Protein AF-0000000085120584 (afdb_homodimer)

Nearest PDB structures (foldseek):
  2zl1-assembly1_B  TM=8.924E-01  e=5.240E-09  unclassified
  3cpt-assembly1_B  TM=8.804E-01  e=8.033E-09  unclassified
  5y39-assembly1_B  TM=8.646E-01  e=2.133E-08  Homo sapiens
  5yk3-assembly2_B  TM=8.646E-01  e=5.329E-08  Homo sapiens
  6izw-assembly1_B  TM=8.660E-01  e=1.599E-07  Myxococcus xanthus DK 1622

InterPro domains:
  IPR004942 Roadblock/LAMTOR2 domain [PF03259] (9-94)
  IPR004942 Roadblock/LAMTOR2 domain [SM00960] (6-95)
  IPR015019 Ragulator complex protein LAMTOR3 [SM01278] (8-119)

pLDDT: mean 91.04, std 7.27, range [55.69, 97.19]

Radius of gyration: 18.03 Å; Cα contacts (8 Å, |Δi|>4): 462; chains: 2; bounding box: 30×67×37 Å

Structure (mmCIF, N/CA/C/O backbone):
data_AF-0000000085120584-model_v1
#
loop_
_entity.id
_entity.type
_entity.pdbx_description
1 polymer 'Roadblock/LC7 family protein'
#
loop_
_atom_site.group_PDB
_atom_site.id
_atom_site.type_symbol
_atom_site.label_atom_id
_atom_site.label_alt_id
_atom_site.label_comp_id
_atom_site.label_asym_id
_atom_site.label_entity_id
_atom_site.label_seq_id
_atom_site.pdbx_PDB_ins_code
_atom_site.Cartn_x
_atom_site.Cartn_y
_atom_site.Cartn_z
_atom_site.occupancy
_atom_site.B_iso_or_equiv
_atom_site.auth_seq_id
_atom_site.auth_comp_id
_atom_site.auth_asym_id
_atom_site.auth_atom_id
_atom_site.pdbx_PDB_model_num
ATOM 1 N N . MET A 1 1 ? -0.058 -34.688 -14.984 1 55.69 1 MET A N 1
ATOM 2 C CA . MET A 1 1 ? 1 -33.875 -15.562 1 55.69 1 MET A CA 1
ATOM 3 C C . MET A 1 1 ? 1.754 -33.094 -14.477 1 55.69 1 MET A C 1
ATOM 5 O O . MET A 1 1 ? 1.184 -32.781 -13.438 1 55.69 1 MET A O 1
ATOM 9 N N . ALA A 1 2 ? 3.006 -33.125 -14.445 1 66.81 2 ALA A N 1
ATOM 10 C CA . ALA A 1 2 ? 3.861 -32.5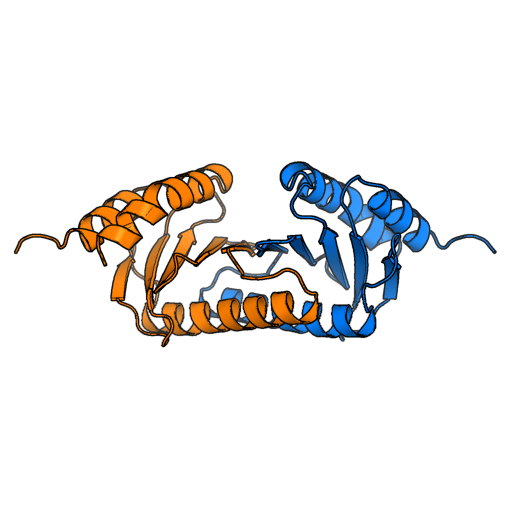94 -13.383 1 66.81 2 ALA A CA 1
ATOM 11 C C . ALA A 1 2 ? 3.6 -31.125 -13.141 1 66.81 2 ALA A C 1
ATOM 13 O O . ALA A 1 2 ? 3.518 -30.328 -14.094 1 66.81 2 ALA A O 1
ATOM 14 N N . GLU A 1 3 ? 3.16 -30.75 -12.055 1 83.06 3 GLU A N 1
ATOM 15 C CA . GLU A 1 3 ? 2.939 -29.359 -11.695 1 83.06 3 GLU A CA 1
ATOM 16 C C . GLU A 1 3 ? 4.211 -28.531 -11.875 1 83.06 3 GLU A C 1
ATOM 18 O O . GLU A 1 3 ? 5.301 -28.984 -11.516 1 83.06 3 GLU A O 1
ATOM 23 N N . SER A 1 4 ? 4.102 -27.516 -12.672 1 90.94 4 SER A N 1
ATOM 24 C CA . SER A 1 4 ? 5.254 -26.625 -12.844 1 90.94 4 SER A CA 1
ATOM 25 C C . SER A 1 4 ? 5.805 -26.188 -11.492 1 90.94 4 SER A C 1
ATOM 27 O O . SER A 1 4 ? 5.07 -26.125 -10.5 1 90.94 4 SER A O 1
ATOM 29 N N . PRO A 1 5 ? 7.082 -26.156 -11.453 1 92 5 PRO A N 1
ATOM 30 C CA . PRO A 1 5 ? 7.68 -25.656 -10.211 1 92 5 PRO A CA 1
ATOM 31 C C . PRO A 1 5 ? 7.004 -24.391 -9.695 1 92 5 PRO A C 1
ATOM 33 O O . PRO A 1 5 ? 6.809 -24.25 -8.484 1 92 5 PRO A O 1
ATOM 36 N N . LEU A 1 6 ? 6.613 -23.516 -10.562 1 95 6 LEU A N 1
ATOM 37 C CA . LEU A 1 6 ? 5.941 -22.281 -10.18 1 95 6 LEU A CA 1
ATOM 38 C C . LEU A 1 6 ? 4.578 -22.562 -9.555 1 95 6 LEU A C 1
ATOM 40 O O . LEU A 1 6 ? 4.242 -22.016 -8.508 1 95 6 LEU A O 1
ATOM 44 N N . ARG A 1 7 ? 3.885 -23.328 -10.141 1 93.38 7 ARG A N 1
ATOM 45 C CA . ARG A 1 7 ? 2.561 -23.672 -9.633 1 93.38 7 ARG A CA 1
ATOM 46 C C . ARG A 1 7 ? 2.654 -24.297 -8.242 1 93.38 7 ARG A C 1
ATOM 48 O O . ARG A 1 7 ? 1.796 -24.062 -7.391 1 93.38 7 ARG A O 1
ATOM 55 N N . ARG A 1 8 ? 3.664 -25.078 -8.07 1 93.88 8 ARG A N 1
ATOM 56 C CA . ARG A 1 8 ? 3.857 -25.719 -6.77 1 93.88 8 ARG A CA 1
ATOM 57 C C . ARG A 1 8 ? 4.078 -24.672 -5.68 1 93.88 8 ARG A C 1
ATOM 59 O O . ARG A 1 8 ? 3.471 -24.75 -4.609 1 93.88 8 ARG A O 1
ATOM 66 N N . VAL A 1 9 ? 4.914 -23.703 -6 1 94.56 9 VAL A N 1
ATOM 67 C CA . VAL A 1 9 ? 5.207 -22.641 -5.035 1 94.56 9 VAL A CA 1
ATOM 68 C C . VAL A 1 9 ? 3.943 -21.844 -4.75 1 94.56 9 VAL A C 1
ATOM 70 O O . VAL A 1 9 ? 3.643 -21.531 -3.594 1 94.56 9 VAL A O 1
ATOM 73 N N . LEU A 1 10 ? 3.209 -21.562 -5.762 1 95.19 10 LEU A N 1
ATOM 74 C CA . LEU A 1 10 ? 1.989 -20.781 -5.617 1 95.19 10 LEU A CA 1
ATOM 75 C C . LEU A 1 10 ? 0.933 -21.547 -4.836 1 95.19 10 LEU A C 1
ATOM 77 O O . LEU A 1 10 ? 0.216 -20.969 -4.012 1 95.19 10 LEU A O 1
ATOM 81 N N . SER A 1 11 ? 0.875 -22.828 -5.141 1 93.62 11 SER A N 1
ATOM 82 C CA . SER A 1 11 ? -0.082 -23.672 -4.43 1 93.62 11 SER A CA 1
ATOM 83 C C . SER A 1 11 ? 0.232 -23.734 -2.939 1 93.62 11 SER A C 1
ATOM 85 O O . SER A 1 11 ? -0.674 -23.656 -2.107 1 93.62 11 SER A O 1
ATOM 87 N N . ASP A 1 12 ? 1.504 -23.844 -2.648 1 92.38 12 ASP A N 1
ATOM 88 C CA . ASP A 1 12 ? 1.927 -23.844 -1.252 1 92.38 12 ASP A CA 1
ATOM 89 C C . ASP A 1 12 ? 1.543 -22.531 -0.563 1 92.38 12 ASP A C 1
ATOM 91 O O . ASP A 1 12 ? 1.092 -22.531 0.583 1 92.38 12 ASP A O 1
ATOM 95 N N . PHE A 1 13 ? 1.719 -21.5 -1.228 1 93.62 13 PHE A N 1
ATOM 96 C CA . PHE A 1 13 ? 1.373 -20.188 -0.685 1 93.62 13 PHE A CA 1
ATOM 97 C C . PHE A 1 13 ? -0.13 -20.062 -0.464 1 93.62 13 PHE A C 1
ATOM 99 O O . PHE A 1 13 ? -0.574 -19.562 0.564 1 93.62 13 PHE A O 1
ATOM 106 N N . ALA A 1 14 ? -0.849 -20.562 -1.382 1 92.5 14 ALA A N 1
ATOM 107 C CA . ALA A 1 14 ? -2.303 -20.422 -1.361 1 92.5 14 ALA A CA 1
ATOM 108 C C . ALA A 1 14 ? -2.912 -21.219 -0.21 1 92.5 14 ALA A C 1
ATOM 110 O O . ALA A 1 14 ? -4.078 -21.031 0.136 1 92.5 14 ALA A O 1
ATOM 111 N N . ARG A 1 15 ? -2.143 -22.047 0.382 1 91.69 15 ARG A N 1
ATOM 112 C CA . ARG A 1 15 ? -2.629 -22.875 1.482 1 91.69 15 ARG A CA 1
ATOM 113 C C . ARG A 1 15 ? -2.611 -22.109 2.797 1 91.69 15 ARG A C 1
ATOM 115 O O . ARG A 1 15 ? -3.211 -22.531 3.783 1 91.69 15 ARG A O 1
ATOM 122 N N . ILE A 1 16 ? -1.933 -21.016 2.705 1 92.06 16 ILE A N 1
ATOM 123 C CA . ILE A 1 16 ? -1.907 -20.188 3.902 1 92.06 16 ILE A CA 1
ATOM 124 C C . ILE A 1 16 ? -3.322 -19.734 4.238 1 92.06 16 ILE A C 1
ATOM 126 O O . ILE A 1 16 ? -4.055 -19.25 3.365 1 92.06 16 ILE A O 1
ATOM 130 N N . GLU A 1 17 ? -3.602 -19.812 5.531 1 92 17 GLU A N 1
ATOM 131 C CA . GLU A 1 17 ? -4.941 -19.453 5.98 1 92 17 GLU A CA 1
ATOM 132 C C . GLU A 1 17 ? -5.262 -18 5.645 1 92 17 GLU A C 1
ATOM 134 O O . GLU A 1 17 ? -4.445 -17.109 5.883 1 92 17 GLU A O 1
ATOM 139 N N . GLY A 1 18 ? -6.453 -17.859 5.031 1 93.19 18 GLY A N 1
ATOM 140 C CA . GLY A 1 18 ? -6.918 -16.516 4.75 1 93.19 18 GLY A CA 1
ATOM 141 C C . GLY A 1 18 ? -6.57 -16.031 3.35 1 93.19 18 GLY A C 1
ATOM 142 O O . GLY A 1 18 ? -7.117 -15.039 2.871 1 93.19 18 GLY A O 1
ATOM 143 N N . VAL A 1 19 ? -5.664 -16.688 2.686 1 93.62 19 VAL A N 1
ATOM 144 C CA . VAL A 1 19 ? -5.305 -16.312 1.323 1 93.62 19 VAL A CA 1
ATOM 145 C C . VAL A 1 19 ? -6.414 -16.719 0.36 1 93.62 19 VAL A C 1
ATOM 147 O O . VAL A 1 19 ? -6.809 -17.891 0.319 1 93.62 19 VAL A O 1
ATOM 150 N N . ARG A 1 20 ? -6.859 -15.773 -0.38 1 92.12 20 ARG A N 1
ATOM 151 C CA . ARG A 1 20 ? -7.918 -16.031 -1.351 1 92.12 20 ARG A CA 1
ATOM 152 C C . ARG A 1 20 ? -7.336 -16.391 -2.717 1 92.12 20 ARG A C 1
ATOM 154 O O . ARG A 1 20 ? -7.973 -17.094 -3.504 1 92.12 20 ARG A O 1
ATOM 161 N N . GLY A 1 21 ? -6.145 -15.812 -2.982 1 92.31 21 GLY A N 1
ATOM 162 C CA . GLY A 1 21 ? -5.508 -16.094 -4.258 1 92.31 21 GLY A CA 1
ATOM 163 C C . GLY A 1 21 ? -4.129 -15.469 -4.387 1 92.31 21 GLY A C 1
ATOM 164 O O . GLY A 1 21 ? -3.799 -14.531 -3.658 1 92.31 21 GLY A O 1
ATOM 165 N N . ILE A 1 22 ? -3.432 -16.016 -5.27 1 93.75 22 ILE A N 1
ATOM 166 C CA . ILE A 1 22 ? -2.1 -15.516 -5.598 1 93.75 22 ILE A CA 1
ATOM 167 C C . ILE A 1 22 ? -1.861 -15.633 -7.102 1 93.75 22 ILE A C 1
ATOM 169 O O . ILE A 1 22 ? -2.285 -16.609 -7.727 1 93.75 22 ILE A O 1
ATOM 173 N N . ALA A 1 23 ? -1.172 -14.641 -7.617 1 94.25 23 ALA A N 1
ATOM 174 C CA . ALA A 1 23 ? -0.877 -14.633 -9.047 1 94.25 23 ALA A CA 1
ATOM 175 C C . ALA A 1 23 ? 0.491 -14.016 -9.328 1 94.25 23 ALA A C 1
ATOM 177 O O . ALA A 1 23 ? 0.943 -13.133 -8.586 1 94.25 23 ALA A O 1
ATOM 178 N N . VAL A 1 24 ? 1.097 -14.5 -10.281 1 96.19 24 VAL A N 1
ATOM 179 C CA . VAL A 1 24 ? 2.301 -13.898 -10.844 1 96.19 24 VAL A CA 1
ATOM 180 C C . VAL A 1 24 ? 1.978 -13.25 -12.188 1 96.19 24 VAL A C 1
ATOM 182 O O . VAL A 1 24 ? 1.452 -13.914 -13.094 1 96.19 24 VAL A O 1
ATOM 185 N N . VAL A 1 25 ? 2.248 -12 -12.258 1 94.94 25 VAL A N 1
ATOM 186 C CA . VAL A 1 25 ? 1.903 -11.211 -13.438 1 94.94 25 VAL A CA 1
ATOM 187 C C . VAL A 1 25 ? 3.17 -10.633 -14.062 1 94.94 25 VAL A C 1
ATOM 189 O O . VAL A 1 25 ? 4.027 -10.094 -13.352 1 94.94 25 VAL A O 1
ATOM 192 N N . SER A 1 26 ? 3.287 -10.766 -15.328 1 93.44 26 SER A N 1
ATOM 193 C CA . SER A 1 26 ? 4.434 -10.203 -16.031 1 93.44 26 SER A CA 1
ATOM 194 C C . SER A 1 26 ? 4.359 -8.68 -16.078 1 93.44 26 SER A C 1
ATOM 196 O O . SER A 1 26 ? 3.293 -8.102 -15.875 1 93.44 26 SER A O 1
ATOM 198 N N . LYS A 1 27 ? 5.535 -8.047 -16.375 1 90.81 27 LYS A N 1
ATOM 199 C CA . LYS A 1 27 ? 5.594 -6.59 -16.422 1 90.81 27 LYS A CA 1
ATOM 200 C C . LYS A 1 27 ? 4.762 -6.047 -17.578 1 90.81 27 LYS A C 1
ATOM 202 O O . LYS A 1 27 ? 4.371 -4.875 -17.578 1 90.81 27 LYS A O 1
ATOM 207 N N . ASP A 1 28 ? 4.5 -6.918 -18.516 1 88.06 28 ASP A N 1
ATOM 208 C CA . ASP A 1 28 ? 3.66 -6.492 -19.625 1 88.06 28 ASP A CA 1
ATOM 209 C C . ASP A 1 28 ? 2.182 -6.715 -19.328 1 88.06 28 ASP A C 1
ATOM 211 O O . ASP A 1 28 ? 1.317 -6.426 -20.156 1 88.06 28 ASP A O 1
ATOM 215 N N . GLY A 1 29 ? 1.83 -7.301 -18.125 1 88.81 29 GLY A N 1
ATOM 216 C CA . GLY A 1 29 ? 0.462 -7.316 -17.625 1 88.81 29 GLY A CA 1
ATOM 217 C C . GLY A 1 29 ? -0.226 -8.656 -17.812 1 88.81 29 GLY A C 1
ATOM 218 O O . GLY A 1 29 ? -1.443 -8.758 -17.656 1 88.81 29 GLY A O 1
ATOM 219 N N . PHE A 1 30 ? 0.452 -9.703 -18.188 1 90.25 30 PHE A N 1
ATOM 220 C CA . PHE A 1 30 ? -0.151 -11.008 -18.422 1 90.25 30 PHE A CA 1
ATOM 221 C C . PHE A 1 30 ? 0.047 -11.914 -17.203 1 90.25 30 PHE A C 1
ATOM 223 O O . PHE A 1 30 ? 1.121 -11.922 -16.594 1 90.25 30 PHE A O 1
ATOM 230 N N . VAL A 1 31 ? -0.988 -12.656 -16.891 1 93.19 31 VAL A N 1
ATOM 231 C CA . VAL A 1 31 ? -0.88 -13.625 -15.805 1 93.19 31 VAL A CA 1
ATOM 232 C C . VAL A 1 31 ? -0.019 -14.805 -16.25 1 93.19 31 VAL A C 1
ATOM 234 O O . VAL A 1 31 ? -0.333 -15.477 -17.234 1 93.19 31 VAL A O 1
ATOM 237 N N . ILE A 1 32 ? 1.065 -15 -15.602 1 94.69 32 ILE A N 1
ATOM 238 C CA . ILE A 1 32 ? 1.942 -16.125 -15.883 1 94.69 32 ILE A CA 1
ATOM 239 C C . ILE A 1 32 ? 1.36 -17.406 -15.273 1 94.69 32 ILE A C 1
ATOM 241 O O . ILE A 1 32 ? 1.308 -18.438 -15.93 1 94.69 32 ILE A O 1
ATOM 245 N N . ASP A 1 33 ? 0.979 -17.281 -14.023 1 93.5 33 ASP A N 1
ATOM 246 C CA . ASP A 1 33 ? 0.311 -18.375 -13.305 1 93.5 33 ASP A CA 1
ATOM 247 C C . ASP A 1 33 ? -0.437 -17.844 -12.086 1 93.5 33 ASP A C 1
ATOM 249 O O . ASP A 1 33 ? -0.166 -16.734 -11.617 1 93.5 33 ASP A O 1
ATOM 253 N N . ALA A 1 34 ? -1.43 -18.578 -11.719 1 93.19 34 ALA A N 1
ATOM 254 C CA . ALA A 1 34 ? -2.242 -18.156 -10.578 1 93.19 34 ALA A CA 1
ATOM 255 C C . ALA A 1 34 ? -2.891 -19.344 -9.883 1 93.19 34 ALA A C 1
ATOM 257 O O . ALA A 1 34 ? -3.139 -20.375 -10.508 1 93.19 34 ALA A O 1
ATOM 258 N N . VAL A 1 35 ? -2.988 -19.156 -8.664 1 90.69 35 VAL A N 1
ATOM 259 C CA . VAL A 1 35 ? -3.736 -20.125 -7.871 1 90.69 35 VAL A CA 1
ATOM 260 C C . VAL A 1 35 ? -4.82 -19.406 -7.066 1 90.69 35 VAL A C 1
ATOM 262 O O . VAL A 1 35 ? -4.527 -18.484 -6.301 1 90.69 35 VAL A O 1
ATOM 265 N N . VAL A 1 36 ? -6.094 -19.781 -7.328 1 87.5 36 VAL A N 1
ATOM 266 C CA . VAL A 1 36 ? -7.25 -19.266 -6.598 1 87.5 36 VAL A CA 1
ATOM 267 C C . VAL A 1 36 ? -7.988 -20.422 -5.922 1 87.5 36 VAL A C 1
ATOM 269 O O . VAL A 1 36 ? -8.812 -21.094 -6.551 1 87.5 36 VAL A O 1
ATOM 272 N N . PRO A 1 37 ? -7.711 -20.594 -4.688 1 76.25 37 PRO A N 1
ATOM 273 C CA . PRO A 1 37 ? -8.258 -21.781 -4.027 1 76.25 37 PRO A CA 1
ATOM 274 C C . PRO A 1 37 ? -9.781 -21.781 -3.994 1 76.25 37 PRO A C 1
ATOM 276 O O . PRO A 1 37 ? -10.406 -22.828 -4.191 1 76.25 37 PRO A O 1
ATOM 279 N N . VAL A 1 38 ? -10.453 -20.719 -3.494 1 67.75 38 VAL A N 1
ATOM 280 C CA . VAL A 1 38 ? -11.891 -20.75 -3.223 1 67.75 38 VAL A CA 1
ATOM 281 C C . VAL A 1 38 ? -12.656 -20.266 -4.449 1 67.75 38 VAL A C 1
ATOM 283 O O . VAL A 1 38 ? -13.883 -20.391 -4.504 1 67.75 38 VAL A O 1
ATOM 286 N N . GLY A 1 39 ? -12.125 -20.062 -5.516 1 66.31 39 GLY A N 1
ATOM 287 C CA . GLY A 1 39 ? -12.828 -19.516 -6.66 1 66.31 39 GLY A CA 1
ATOM 288 C C . GLY A 1 39 ? -13.289 -18.078 -6.453 1 66.31 39 GLY A C 1
ATOM 289 O O . GLY A 1 39 ? -13.008 -17.484 -5.414 1 66.31 39 GLY A O 1
ATOM 290 N N 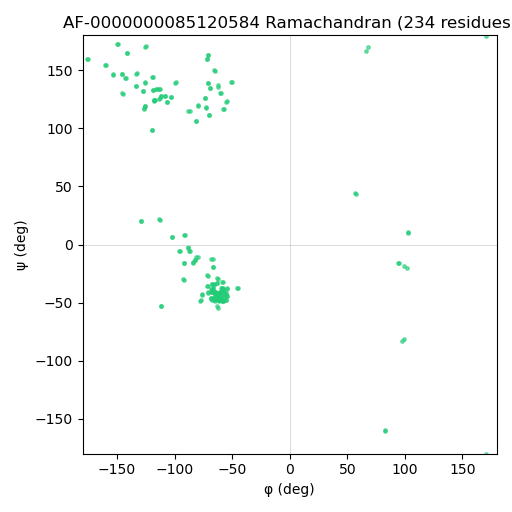. GLY A 1 40 ? -13.695 -17.406 -7.5 1 70.81 40 GLY A N 1
ATOM 291 C CA . GLY A 1 40 ? -14.367 -16.125 -7.371 1 70.81 40 GLY A CA 1
ATOM 292 C C . GLY A 1 40 ? -13.453 -14.945 -7.672 1 70.81 40 GLY A C 1
ATOM 293 O O . GLY A 1 40 ? -13.914 -13.805 -7.75 1 70.81 40 GLY A O 1
ATOM 294 N N . LEU A 1 41 ? -12.234 -15.328 -7.555 1 76.75 41 LEU A N 1
ATOM 295 C CA . LEU A 1 41 ? -11.359 -14.234 -7.945 1 76.75 41 LEU A CA 1
ATOM 296 C C . LEU A 1 41 ? -11.109 -14.242 -9.453 1 76.75 41 LEU A C 1
ATOM 298 O O . LEU A 1 41 ? -10.773 -15.281 -10.023 1 76.75 41 LEU A O 1
ATOM 302 N N . ASP A 1 42 ? -11.539 -13.273 -10.133 1 78.75 42 ASP A N 1
ATOM 303 C CA . ASP A 1 42 ? -11.32 -13.102 -11.562 1 78.75 42 ASP A CA 1
ATOM 304 C C . ASP A 1 42 ? -9.859 -12.773 -11.859 1 78.75 42 ASP A C 1
ATOM 306 O O . ASP A 1 42 ? -9.406 -11.656 -11.602 1 78.75 42 ASP A O 1
ATOM 310 N N . LEU A 1 43 ? -9.211 -13.719 -12.484 1 76.56 43 LEU A N 1
ATOM 311 C CA . LEU A 1 43 ? -7.781 -13.602 -12.734 1 76.56 43 LEU A CA 1
ATOM 312 C C . LEU A 1 43 ? -7.496 -12.484 -13.734 1 76.56 43 LEU A C 1
ATOM 314 O O . LEU A 1 43 ? -6.457 -11.82 -13.656 1 76.56 43 LEU A O 1
ATOM 318 N N . GLU A 1 44 ? -8.383 -12.406 -14.734 1 76.06 44 GLU A N 1
ATOM 319 C CA . GLU A 1 44 ? -8.219 -11.312 -15.688 1 76.06 44 GLU A CA 1
ATOM 320 C C . GLU A 1 44 ? -8.352 -9.953 -15.008 1 76.06 44 GLU A C 1
ATOM 322 O O . GLU A 1 44 ? -7.543 -9.055 -15.25 1 76.06 44 GLU A O 1
ATOM 327 N N . ALA A 1 45 ? -9.359 -9.898 -14.188 1 79.31 45 ALA A N 1
ATOM 328 C CA . ALA A 1 45 ? -9.547 -8.664 -13.43 1 79.31 45 ALA A CA 1
ATOM 329 C C . ALA A 1 45 ? -8.375 -8.406 -12.492 1 79.31 45 ALA A C 1
ATOM 331 O O . ALA A 1 45 ? -7.914 -7.273 -12.352 1 79.31 45 ALA A O 1
ATOM 332 N N . LEU A 1 46 ? -7.797 -9.414 -11.992 1 82.31 46 LEU A N 1
ATOM 333 C CA . LEU A 1 46 ? -6.688 -9.297 -11.055 1 82.31 46 LEU A CA 1
ATOM 334 C C . LEU A 1 46 ? -5.449 -8.734 -11.742 1 82.31 46 LEU A C 1
ATOM 336 O O . LEU A 1 46 ? -4.812 -7.816 -11.227 1 82.31 46 LEU A O 1
ATOM 340 N N . ALA A 1 47 ? -5.137 -9.305 -12.922 1 85.56 47 ALA A N 1
ATOM 341 C CA . ALA A 1 47 ? -3.959 -8.852 -13.656 1 85.56 47 ALA A CA 1
ATOM 342 C C . ALA A 1 47 ? -4.059 -7.363 -13.984 1 85.56 47 ALA A C 1
ATOM 344 O O . ALA A 1 47 ? -3.094 -6.617 -13.797 1 85.56 47 ALA A O 1
ATOM 345 N N . ALA A 1 48 ? -5.211 -6.953 -14.523 1 85.06 48 ALA A N 1
ATOM 346 C CA . ALA A 1 48 ? -5.438 -5.555 -14.867 1 85.06 48 ALA A CA 1
ATOM 347 C C . ALA A 1 48 ? -5.277 -4.652 -13.648 1 85.06 48 ALA A C 1
ATOM 349 O O . ALA A 1 48 ? -4.664 -3.586 -13.734 1 85.06 48 ALA A O 1
ATOM 350 N N . MET A 1 49 ? -5.695 -5.129 -12.609 1 83.62 49 MET A N 1
ATOM 351 C CA . MET A 1 49 ? -5.684 -4.328 -11.383 1 83.62 49 MET A CA 1
ATOM 352 C C . MET A 1 49 ? -4.277 -4.246 -10.797 1 83.62 49 MET A C 1
ATOM 354 O O . MET A 1 49 ? -3.859 -3.191 -10.328 1 83.62 49 MET A O 1
ATOM 358 N N . VAL A 1 50 ? -3.637 -5.324 -10.797 1 88.25 50 VAL A N 1
ATOM 359 C CA . VAL A 1 50 ? -2.26 -5.379 -10.312 1 88.25 50 VAL A CA 1
ATOM 360 C C . VAL A 1 50 ? -1.405 -4.367 -11.07 1 88.25 50 VAL A C 1
ATOM 362 O O . VAL A 1 50 ? -0.652 -3.602 -10.461 1 88.25 50 VAL A O 1
ATOM 365 N N . MET A 1 51 ? -1.606 -4.277 -12.359 1 88.44 51 MET A N 1
ATOM 366 C CA . MET A 1 51 ? -0.797 -3.381 -13.18 1 88.44 51 MET A CA 1
ATOM 367 C C . MET A 1 51 ? -1.163 -1.924 -12.914 1 88.44 51 MET A C 1
ATOM 369 O O . MET A 1 51 ? -0.297 -1.048 -12.938 1 88.44 51 MET A O 1
ATOM 373 N N . THR A 1 52 ? -2.477 -1.72 -12.664 1 87.69 52 THR A N 1
ATOM 374 C CA . THR A 1 52 ? -2.922 -0.365 -12.359 1 87.69 52 THR A CA 1
ATOM 375 C C . THR A 1 52 ? -2.271 0.14 -11.078 1 87.69 52 THR A C 1
ATOM 377 O O . THR A 1 52 ? -1.691 1.227 -11.055 1 87.69 52 THR A O 1
ATOM 380 N N . VAL A 1 53 ? -2.277 -0.659 -10.062 1 88.88 53 VAL A N 1
ATOM 381 C CA . VAL A 1 53 ? -1.738 -0.26 -8.766 1 88.88 53 VAL A CA 1
ATOM 382 C C . VAL A 1 53 ? -0.215 -0.18 -8.844 1 88.88 53 VAL A C 1
ATOM 384 O O . VAL A 1 53 ? 0.391 0.753 -8.312 1 88.88 53 VAL A O 1
ATOM 387 N N . TYR A 1 54 ? 0.305 -1.1 -9.484 1 91.31 54 TYR A N 1
ATOM 388 C CA . TYR A 1 54 ? 1.754 -1.105 -9.656 1 91.31 54 TYR A CA 1
ATOM 389 C C . TYR A 1 54 ? 2.217 0.131 -10.414 1 91.31 54 TYR A C 1
ATOM 391 O O . TYR A 1 54 ? 3.189 0.781 -10.023 1 91.31 54 TYR A O 1
ATOM 399 N N . GLY A 1 55 ? 1.555 0.424 -11.508 1 90.56 55 GLY A N 1
ATOM 400 C CA . GLY A 1 55 ? 1.876 1.612 -12.281 1 90.56 55 GLY A CA 1
ATOM 401 C C . GLY A 1 55 ? 1.785 2.893 -11.477 1 90.56 55 GLY A C 1
ATOM 402 O O . GLY A 1 55 ? 2.674 3.744 -11.547 1 90.56 55 GLY A O 1
ATOM 403 N N . ALA A 1 56 ? 0.729 2.992 -10.734 1 88.5 56 ALA A N 1
ATOM 404 C CA . ALA A 1 56 ? 0.56 4.16 -9.875 1 88.5 56 ALA A CA 1
ATOM 405 C C . ALA A 1 56 ? 1.69 4.258 -8.852 1 88.5 56 ALA A C 1
ATOM 407 O O . ALA A 1 56 ? 2.197 5.348 -8.578 1 88.5 56 ALA A O 1
ATOM 408 N N . SER A 1 57 ? 2.074 3.162 -8.273 1 91.06 57 SER A N 1
ATOM 409 C CA . SER A 1 57 ? 3.139 3.119 -7.281 1 91.06 57 SER A CA 1
ATOM 410 C C . SER A 1 57 ? 4.484 3.498 -7.891 1 91.06 57 SER A C 1
ATOM 412 O O . SER A 1 57 ? 5.277 4.211 -7.27 1 91.06 57 SER A O 1
ATOM 414 N N . GLU A 1 58 ? 4.711 3 -9.094 1 89.94 58 GLU A N 1
ATOM 415 C CA . GLU A 1 58 ? 5.945 3.352 -9.797 1 89.94 58 GLU A CA 1
ATOM 416 C C . GLU A 1 58 ? 6.02 4.852 -10.062 1 89.94 58 GLU A C 1
ATOM 418 O O . GLU A 1 58 ? 7.066 5.473 -9.859 1 89.94 58 GLU A O 1
ATOM 423 N N . ARG A 1 59 ? 4.969 5.367 -10.516 1 87.94 59 ARG A N 1
ATOM 424 C CA . ARG A 1 59 ? 4.918 6.797 -10.789 1 87.94 59 ARG A CA 1
ATOM 425 C C . ARG A 1 59 ? 5.152 7.605 -9.516 1 87.94 59 ARG A C 1
ATOM 427 O O . ARG A 1 59 ? 5.859 8.617 -9.531 1 87.94 59 ARG A O 1
ATOM 434 N N . LEU A 1 60 ? 4.574 7.164 -8.461 1 87.19 60 LEU A N 1
ATOM 435 C CA . LEU A 1 60 ? 4.758 7.812 -7.164 1 87.19 60 LEU A CA 1
ATOM 436 C C . LEU A 1 60 ? 6.219 7.777 -6.738 1 87.19 60 LEU A C 1
ATOM 438 O O . LEU A 1 60 ? 6.777 8.797 -6.324 1 87.19 60 LEU A O 1
ATOM 442 N N . GLY A 1 61 ? 6.812 6.656 -6.828 1 89.44 61 GLY A N 1
ATOM 443 C CA . GLY A 1 61 ? 8.219 6.52 -6.477 1 89.44 61 GLY A CA 1
ATOM 444 C C . GLY A 1 61 ? 9.117 7.453 -7.258 1 89.44 61 GLY A C 1
ATOM 445 O O . GLY A 1 61 ? 10.062 8.023 -6.703 1 89.44 61 GLY A O 1
ATOM 446 N N . GLU A 1 62 ? 8.82 7.547 -8.531 1 89.31 62 GLU A N 1
ATOM 447 C CA . GLU A 1 62 ? 9.594 8.445 -9.383 1 89.31 62 GLU A CA 1
ATOM 448 C C . GLU A 1 62 ? 9.383 9.906 -8.977 1 89.31 62 GLU A C 1
ATOM 450 O O . GLU A 1 62 ? 10.352 10.664 -8.844 1 89.31 62 GLU A O 1
ATOM 455 N N . GLU A 1 63 ? 8.188 10.273 -8.766 1 85.62 63 GLU A N 1
ATOM 456 C CA . GLU A 1 63 ? 7.832 11.664 -8.492 1 85.62 63 GLU A CA 1
ATOM 457 C C . GLU A 1 63 ? 8.383 12.125 -7.145 1 85.62 63 GLU A C 1
ATOM 459 O O . GLU A 1 63 ? 8.797 13.273 -6.992 1 85.62 63 GLU A O 1
ATOM 464 N N . LEU A 1 64 ? 8.438 11.227 -6.203 1 86.12 64 LEU A N 1
ATOM 465 C CA . LEU A 1 64 ? 8.867 11.586 -4.855 1 86.12 64 LEU A CA 1
ATOM 466 C C . LEU A 1 64 ? 10.305 11.148 -4.605 1 86.12 64 LEU A C 1
ATOM 468 O O . LEU A 1 64 ? 10.797 11.242 -3.479 1 86.12 64 LEU A O 1
ATOM 472 N N . ARG A 1 65 ? 10.945 10.656 -5.66 1 88.44 65 ARG A N 1
ATOM 473 C CA . ARG A 1 65 ? 12.336 10.219 -5.605 1 88.44 65 ARG A CA 1
ATOM 474 C C . ARG A 1 65 ? 12.531 9.148 -4.539 1 88.44 65 ARG A C 1
ATOM 476 O O . ARG A 1 65 ? 13.469 9.227 -3.74 1 88.44 65 ARG A O 1
ATOM 483 N N . LEU A 1 66 ? 11.609 8.18 -4.496 1 91.69 66 LEU A N 1
ATOM 484 C CA . LEU A 1 66 ? 11.68 7.082 -3.535 1 91.69 66 LEU A CA 1
ATOM 485 C C . LEU A 1 66 ? 12.336 5.855 -4.16 1 91.69 66 LEU A C 1
ATOM 487 O O . LEU A 1 66 ? 12.539 4.848 -3.48 1 91.69 66 LEU A O 1
ATOM 491 N N . GLY A 1 67 ? 12.633 5.902 -5.461 1 93.12 67 GLY A N 1
ATOM 492 C CA . GLY A 1 67 ? 13.258 4.777 -6.137 1 93.12 67 GLY A CA 1
ATOM 493 C C . GLY A 1 67 ? 12.266 3.711 -6.562 1 93.12 67 GLY A C 1
ATOM 494 O O . GLY A 1 67 ? 11.07 3.986 -6.695 1 93.12 67 GLY A O 1
ATOM 495 N N . LYS A 1 68 ? 12.75 2.494 -6.805 1 93.81 68 LYS A N 1
ATOM 496 C CA . LYS A 1 68 ? 11.953 1.391 -7.328 1 93.81 68 LYS A CA 1
ATOM 497 C C . LYS A 1 68 ? 10.977 0.874 -6.273 1 93.81 68 LYS A C 1
ATOM 499 O O . LYS A 1 68 ? 11.328 0.747 -5.102 1 93.81 68 LYS A O 1
ATOM 504 N N . ASN A 1 69 ? 9.789 0.595 -6.77 1 94.31 69 ASN A N 1
ATOM 505 C CA . ASN A 1 69 ? 8.781 -0.002 -5.898 1 94.31 69 ASN A CA 1
ATOM 506 C C . ASN A 1 69 ? 9.141 -1.438 -5.527 1 94.31 69 ASN A C 1
ATOM 508 O O . ASN A 1 69 ? 9.57 -2.213 -6.383 1 94.31 69 ASN A O 1
ATOM 512 N N . GLU A 1 70 ? 9.016 -1.774 -4.316 1 96.38 70 GLU A N 1
ATOM 513 C CA . GLU A 1 70 ? 9.32 -3.129 -3.867 1 96.38 70 GLU A CA 1
ATOM 514 C C . GLU A 1 70 ? 8.047 -3.861 -3.439 1 96.38 70 GLU A C 1
ATOM 516 O O . GLU A 1 70 ? 7.715 -4.914 -3.99 1 96.38 70 GLU A O 1
ATOM 521 N N . LEU A 1 71 ? 7.266 -3.277 -2.557 1 97.06 71 LEU A N 1
ATOM 522 C CA . LEU A 1 71 ? 6.066 -3.912 -2.02 1 97.06 71 LEU A CA 1
ATOM 523 C C . LEU A 1 71 ? 4.973 -2.883 -1.761 1 97.06 71 LEU A C 1
ATOM 525 O O . LEU A 1 71 ? 5.23 -1.835 -1.162 1 97.06 71 LEU A O 1
ATOM 529 N N . ILE A 1 72 ? 3.793 -3.168 -2.248 1 96.75 72 ILE A N 1
ATOM 530 C CA . ILE A 1 72 ? 2.592 -2.391 -1.956 1 96.75 72 ILE A CA 1
ATOM 531 C C . ILE A 1 72 ? 1.631 -3.225 -1.11 1 96.75 72 ILE A C 1
ATOM 533 O O . ILE A 1 72 ? 1.351 -4.379 -1.437 1 96.75 72 ILE A O 1
ATOM 537 N N . THR A 1 73 ? 1.233 -2.695 -0.075 1 96.88 73 THR A N 1
ATOM 538 C CA . THR A 1 73 ? 0.231 -3.33 0.773 1 96.88 73 THR A CA 1
ATOM 539 C C . THR A 1 73 ? -1.033 -2.479 0.847 1 96.88 73 THR A C 1
ATOM 541 O O . THR A 1 73 ? -0.969 -1.289 1.164 1 96.88 73 THR A O 1
ATOM 544 N N . GLY A 1 74 ? -2.111 -3.051 0.509 1 96.56 74 GLY A N 1
ATOM 545 C CA . GLY A 1 74 ? -3.412 -2.418 0.654 1 96.56 74 GLY A CA 1
ATOM 546 C C . GLY A 1 74 ? -4.301 -3.109 1.671 1 96.56 74 GLY A C 1
ATOM 547 O O . GLY A 1 74 ? -4.504 -4.324 1.603 1 96.56 74 GLY A O 1
ATOM 548 N N . GLU A 1 75 ? -4.762 -2.344 2.605 1 97.12 75 GLU A N 1
ATOM 549 C CA . GLU A 1 75 ? -5.715 -2.828 3.6 1 97.12 75 GLU A CA 1
ATOM 550 C C . GLU A 1 75 ? -7.105 -2.248 3.357 1 97.12 75 GLU A C 1
ATOM 552 O O . GLU A 1 75 ? -7.273 -1.029 3.299 1 97.12 75 GLU A O 1
ATOM 557 N N . TYR A 1 76 ? -8.039 -3.145 3.303 1 96.38 76 TYR A N 1
ATOM 558 C CA . TYR A 1 76 ? -9.422 -2.775 3.006 1 96.38 76 TYR A CA 1
ATOM 559 C C . TYR A 1 76 ? -10.367 -3.281 4.09 1 96.38 76 TYR A C 1
ATOM 561 O O . TYR A 1 76 ? -9.961 -4.059 4.961 1 96.38 76 TYR A O 1
ATOM 569 N N . GLU A 1 77 ? -11.586 -2.852 4.016 1 96 77 GLU A N 1
ATOM 570 C CA . GLU A 1 77 ? -12.617 -3.246 4.969 1 96 77 GLU A CA 1
ATOM 571 C C . GLU A 1 77 ? -12.812 -4.762 4.984 1 96 77 GLU A C 1
ATOM 573 O O . GLU A 1 77 ? -13.062 -5.348 6.039 1 96 77 GLU A O 1
ATOM 578 N N . ASN A 1 78 ? -12.602 -5.414 3.797 1 95.38 78 ASN A N 1
ATOM 579 C CA . ASN A 1 78 ? -12.977 -6.824 3.707 1 95.38 78 ASN A CA 1
ATOM 580 C C . ASN A 1 78 ? -11.836 -7.676 3.162 1 95.38 78 ASN A C 1
ATOM 582 O O . ASN A 1 78 ? -12.062 -8.773 2.658 1 95.38 78 ASN A O 1
ATOM 586 N N . GLY A 1 79 ? -10.617 -7.086 3.273 1 95.38 79 GLY A N 1
ATOM 587 C CA . GLY A 1 79 ? -9.523 -7.883 2.748 1 95.38 79 GLY A CA 1
ATOM 588 C C . GLY A 1 79 ? -8.211 -7.121 2.678 1 95.38 79 GLY A C 1
ATOM 589 O O . GLY A 1 79 ? -8.141 -5.961 3.094 1 95.38 79 GLY A O 1
ATOM 590 N N . ILE A 1 80 ? -7.176 -7.848 2.195 1 96.25 80 ILE A N 1
ATOM 591 C CA . ILE A 1 80 ? -5.84 -7.293 2.018 1 96.25 80 ILE A CA 1
ATOM 592 C C . ILE A 1 80 ? -5.309 -7.656 0.632 1 96.25 80 ILE A C 1
ATOM 594 O O . ILE A 1 80 ? -5.691 -8.68 0.064 1 96.25 80 ILE A O 1
ATOM 598 N N . MET A 1 81 ? -4.555 -6.785 0.116 1 95.44 81 MET A N 1
ATOM 599 C CA . MET A 1 81 ? -3.877 -7.043 -1.151 1 95.44 81 MET A CA 1
ATOM 600 C C . MET A 1 81 ? -2.408 -6.645 -1.075 1 95.44 81 MET A C 1
ATOM 602 O O . MET A 1 81 ? -2.074 -5.586 -0.544 1 95.44 81 MET A O 1
ATOM 606 N N . LEU A 1 82 ? -1.559 -7.488 -1.599 1 96.81 82 LEU A N 1
ATOM 607 C CA . LEU A 1 82 ? -0.136 -7.188 -1.705 1 96.81 82 LEU A CA 1
ATOM 608 C C . LEU A 1 82 ? 0.35 -7.355 -3.141 1 96.81 82 LEU A C 1
ATOM 610 O O . LEU A 1 82 ? -0.063 -8.289 -3.836 1 96.81 82 LEU A O 1
ATOM 614 N N . VAL A 1 83 ? 1.152 -6.484 -3.551 1 96.44 83 VAL A N 1
ATOM 615 C CA . VAL A 1 83 ? 1.843 -6.578 -4.832 1 96.44 83 VAL A CA 1
ATOM 616 C C . VAL A 1 83 ? 3.348 -6.434 -4.621 1 96.44 83 VAL A C 1
ATOM 618 O O . VAL A 1 83 ? 3.818 -5.387 -4.164 1 96.44 83 VAL A O 1
ATOM 621 N N . TYR A 1 84 ? 4.035 -7.441 -4.934 1 97.19 84 TYR A N 1
ATOM 622 C CA . TYR A 1 84 ? 5.469 -7.5 -4.676 1 97.19 84 TYR A CA 1
ATOM 623 C C . TYR A 1 84 ? 6.25 -7.621 -5.977 1 97.19 84 TYR A C 1
ATOM 625 O O . TYR A 1 84 ? 5.996 -8.523 -6.781 1 97.19 84 TYR A O 1
ATOM 633 N N . ASP A 1 85 ? 7.18 -6.691 -6.191 1 97 85 ASP A N 1
ATOM 634 C CA . ASP A 1 85 ? 8.016 -6.68 -7.387 1 97 85 ASP A CA 1
ATOM 635 C C . ASP A 1 85 ? 9.164 -7.68 -7.266 1 97 85 ASP A C 1
ATOM 637 O O . ASP A 1 85 ? 10.016 -7.555 -6.379 1 97 85 ASP A O 1
ATOM 641 N N . ILE A 1 86 ? 9.234 -8.656 -8.148 1 96.56 86 ILE A N 1
ATOM 642 C CA . ILE A 1 86 ? 10.289 -9.664 -8.07 1 96.56 86 ILE A CA 1
ATOM 643 C C . ILE A 1 86 ? 11.227 -9.523 -9.266 1 96.56 86 ILE A C 1
ATOM 645 O O . ILE A 1 86 ? 11.945 -10.461 -9.609 1 96.56 86 ILE A O 1
ATOM 649 N N . GLY A 1 87 ? 11.234 -8.344 -9.891 1 93.31 87 GLY A N 1
ATOM 650 C CA . GLY A 1 87 ? 12.117 -8.062 -11.016 1 93.31 87 GLY A CA 1
ATOM 651 C C . GLY A 1 87 ? 11.422 -8.203 -12.359 1 93.31 87 GLY A C 1
ATOM 652 O O . GLY A 1 87 ? 10.789 -7.262 -12.844 1 93.31 87 GLY A O 1
ATOM 653 N N . ASP A 1 88 ? 11.289 -9.461 -12.898 1 91.75 88 ASP A N 1
ATOM 654 C CA . ASP A 1 88 ? 10.727 -9.711 -14.227 1 91.75 88 ASP A CA 1
ATOM 655 C C . ASP A 1 88 ? 9.203 -9.766 -14.18 1 91.75 88 ASP A C 1
ATOM 657 O O . ASP A 1 88 ? 8.539 -9.688 -15.211 1 91.75 88 ASP A O 1
ATOM 661 N N . ALA A 1 89 ? 8.695 -9.922 -12.93 1 96.31 89 ALA A N 1
ATOM 662 C CA . ALA A 1 89 ? 7.258 -10.031 -12.711 1 96.31 89 ALA A CA 1
ATOM 663 C C . ALA A 1 89 ? 6.867 -9.461 -11.344 1 96.31 89 ALA A C 1
ATOM 665 O O . ALA A 1 89 ? 7.73 -9.023 -10.578 1 96.31 89 ALA A O 1
ATOM 666 N N . VAL A 1 90 ? 5.582 -9.391 -11.172 1 96.44 90 VAL A N 1
ATOM 667 C CA . VAL A 1 90 ? 5.051 -9.023 -9.859 1 96.44 90 VAL A CA 1
ATOM 668 C C . VAL A 1 90 ? 4.191 -10.156 -9.312 1 96.44 90 VAL A C 1
ATOM 670 O O . VAL A 1 90 ? 3.539 -10.875 -10.078 1 96.44 90 VAL A O 1
ATOM 673 N N . VAL A 1 91 ? 4.262 -10.32 -8.023 1 96.44 91 VAL A N 1
ATOM 674 C CA . VAL A 1 91 ? 3.41 -11.281 -7.332 1 96.44 91 VAL A CA 1
ATOM 675 C C . VAL A 1 91 ? 2.27 -10.547 -6.629 1 96.44 91 VAL A C 1
ATOM 677 O O . VAL A 1 91 ? 2.504 -9.594 -5.887 1 96.44 91 VAL A O 1
ATOM 680 N N . ALA A 1 92 ? 1.094 -10.977 -6.895 1 95.56 92 ALA A N 1
ATOM 681 C CA . ALA A 1 92 ? -0.09 -10.398 -6.262 1 95.56 92 ALA A CA 1
ATOM 682 C C . ALA A 1 92 ? -0.761 -11.414 -5.336 1 95.56 92 ALA A C 1
ATOM 684 O O . ALA A 1 92 ? -0.956 -12.57 -5.707 1 95.56 92 ALA A O 1
ATOM 685 N N . VAL A 1 93 ? -1.095 -10.945 -4.172 1 95.25 93 VAL A N 1
ATOM 686 C CA . VAL A 1 93 ? -1.785 -11.781 -3.197 1 95.25 93 VAL A CA 1
ATOM 687 C C . VAL A 1 93 ? -3.045 -11.07 -2.705 1 95.25 93 VAL A C 1
ATOM 689 O O . VAL A 1 93 ? -3.014 -9.875 -2.402 1 95.25 93 VAL A O 1
ATOM 692 N N . VAL A 1 94 ? -4.062 -11.758 -2.709 1 94.38 94 VAL A N 1
ATOM 693 C CA . VAL A 1 94 ? -5.309 -11.297 -2.102 1 94.38 94 VAL A CA 1
ATOM 694 C C . VAL A 1 94 ? -5.672 -12.203 -0.925 1 94.38 94 VAL A C 1
ATOM 696 O O . VAL A 1 94 ? -5.594 -13.43 -1.028 1 94.38 94 VAL A O 1
ATOM 699 N N . ALA A 1 95 ? -6.031 -11.609 0.137 1 94.69 95 ALA A N 1
ATOM 700 C CA . ALA A 1 95 ? -6.355 -12.367 1.342 1 94.69 95 ALA A CA 1
ATOM 701 C C . ALA A 1 95 ? -7.551 -11.758 2.07 1 94.69 95 ALA A C 1
ATOM 703 O O . ALA A 1 95 ? -7.961 -10.633 1.77 1 94.69 95 ALA A O 1
ATOM 704 N N . GLU A 1 96 ? -8.055 -12.547 2.939 1 94.38 96 GLU A N 1
ATOM 705 C CA . GLU A 1 96 ? -9.164 -12.102 3.775 1 94.38 96 GLU A CA 1
ATOM 706 C C . GLU A 1 96 ? -8.695 -11.086 4.82 1 94.38 96 GLU A C 1
ATOM 708 O O . GLU A 1 96 ? -7.504 -11.016 5.129 1 94.38 96 GLU A O 1
ATOM 713 N N . LYS A 1 97 ? -9.625 -10.352 5.32 1 95.06 97 LYS A N 1
ATOM 714 C CA . LYS A 1 97 ? -9.328 -9.344 6.332 1 95.06 97 LYS A CA 1
ATOM 715 C C . LYS A 1 97 ? -8.781 -9.984 7.602 1 95.06 97 LYS A C 1
ATOM 717 O O . LYS A 1 97 ? -7.965 -9.383 8.305 1 95.06 97 LYS A O 1
ATOM 722 N N . SER A 1 98 ? -9.141 -11.211 7.906 1 95.06 98 SER A N 1
ATOM 723 C CA . SER A 1 98 ? -8.781 -11.906 9.141 1 95.06 98 SER A CA 1
ATOM 724 C C . SER A 1 98 ? -7.367 -12.484 9.047 1 95.06 98 SER A C 1
ATOM 726 O O . SER A 1 98 ? -6.816 -12.945 10.055 1 95.06 98 SER A O 1
ATOM 728 N N . ALA A 1 99 ? -6.828 -12.453 7.82 1 95.19 99 ALA A N 1
ATOM 729 C CA . ALA A 1 99 ? -5.477 -12.992 7.664 1 95.19 99 ALA A CA 1
ATOM 730 C C . ALA A 1 99 ? -4.461 -12.141 8.422 1 95.19 99 ALA A C 1
ATOM 732 O O . ALA A 1 99 ? -4.637 -10.93 8.57 1 95.19 99 ALA A O 1
ATOM 733 N N . ILE A 1 100 ? -3.391 -12.773 8.891 1 95.38 100 ILE A N 1
ATOM 734 C CA . ILE A 1 100 ? -2.312 -12.07 9.578 1 95.38 100 ILE A CA 1
ATOM 735 C C . ILE A 1 100 ? -1.375 -11.438 8.555 1 95.38 100 ILE A C 1
ATOM 737 O O . ILE A 1 100 ? -0.591 -12.133 7.902 1 95.38 100 ILE A O 1
ATOM 741 N N . LEU A 1 101 ? -1.462 -10.125 8.43 1 96 101 LEU A N 1
ATOM 742 C CA . LEU A 1 101 ? -0.713 -9.391 7.414 1 96 101 LEU A CA 1
ATOM 743 C C . LEU A 1 101 ? 0.779 -9.68 7.523 1 96 101 LEU A C 1
ATOM 745 O O . LEU A 1 101 ? 1.44 -9.945 6.516 1 96 101 LEU A O 1
ATOM 749 N N . GLY A 1 102 ? 1.267 -9.594 8.781 1 95.31 102 GLY A N 1
ATOM 750 C CA . GLY A 1 102 ? 2.676 -9.875 9 1 95.31 102 GLY A CA 1
ATOM 751 C C . GLY A 1 102 ? 3.096 -11.234 8.469 1 95.31 102 GLY A C 1
ATOM 752 O O . GLY A 1 102 ? 4.184 -11.375 7.906 1 95.31 102 GLY A O 1
ATOM 753 N N . ARG A 1 103 ? 2.266 -12.227 8.602 1 95.69 103 ARG A N 1
ATOM 754 C CA . ARG A 1 103 ? 2.559 -13.57 8.102 1 95.69 103 ARG A CA 1
ATOM 755 C C . ARG A 1 103 ? 2.58 -13.594 6.578 1 95.69 103 ARG A C 1
ATOM 757 O O . ARG A 1 103 ? 3.463 -14.203 5.973 1 95.69 103 ARG A O 1
ATOM 764 N N . ILE A 1 104 ? 1.58 -12.969 5.941 1 96.5 104 ILE A N 1
ATOM 765 C CA . ILE A 1 104 ? 1.511 -12.93 4.484 1 96.5 104 ILE A CA 1
ATOM 766 C C . ILE A 1 104 ? 2.748 -12.234 3.926 1 96.5 104 ILE A C 1
ATOM 768 O O . ILE A 1 104 ? 3.365 -12.711 2.973 1 96.5 104 ILE A O 1
ATOM 772 N N . ARG A 1 105 ? 3.096 -11.148 4.547 1 96.5 105 ARG A N 1
ATOM 773 C CA . ARG A 1 105 ? 4.285 -10.406 4.133 1 96.5 105 ARG A CA 1
ATOM 774 C C . ARG A 1 105 ? 5.539 -11.273 4.266 1 96.5 105 ARG A C 1
ATOM 776 O O . ARG A 1 105 ? 6.367 -11.312 3.355 1 96.5 105 ARG A O 1
ATOM 783 N N . TYR A 1 106 ? 5.613 -11.906 5.41 1 96 106 TYR A N 1
ATOM 784 C CA . TYR A 1 106 ? 6.758 -12.773 5.66 1 96 106 TYR A CA 1
ATOM 785 C C . TYR A 1 106 ? 6.859 -13.859 4.598 1 96 106 TYR A C 1
ATOM 787 O O . TYR A 1 106 ? 7.926 -14.078 4.02 1 96 106 TYR A O 1
ATOM 795 N N . GLU A 1 107 ? 5.766 -14.531 4.328 1 95.44 107 GLU A N 1
ATOM 796 C CA . GLU A 1 107 ? 5.734 -15.625 3.367 1 95.44 107 GLU A CA 1
ATOM 797 C C . GLU A 1 107 ? 6.039 -15.133 1.955 1 95.44 107 GLU A C 1
ATOM 799 O O . GLU A 1 107 ? 6.703 -15.828 1.181 1 95.44 107 GLU A O 1
ATOM 804 N N . LEU A 1 108 ? 5.5 -14.008 1.642 1 96.38 108 LEU A N 1
ATOM 805 C CA . LEU A 1 108 ? 5.75 -13.43 0.326 1 96.38 108 LEU A CA 1
ATOM 806 C C . LEU A 1 108 ? 7.238 -13.172 0.12 1 96.38 108 LEU A C 1
ATOM 808 O O . LEU A 1 108 ? 7.801 -13.531 -0.917 1 96.38 108 LEU A O 1
ATOM 812 N N . LYS A 1 109 ? 7.859 -12.594 1.119 1 94.94 109 LYS A N 1
ATOM 813 C CA . LYS A 1 109 ? 9.289 -12.305 1.033 1 94.94 109 LYS A CA 1
ATOM 814 C C . LYS A 1 109 ? 10.102 -13.594 0.99 1 94.94 109 LYS A C 1
ATOM 816 O O . LYS A 1 109 ? 11.117 -13.672 0.297 1 94.94 109 LYS A O 1
ATOM 821 N N . ARG A 1 110 ? 9.633 -14.508 1.739 1 94.56 110 ARG A N 1
ATOM 822 C CA . ARG A 1 110 ? 10.32 -15.797 1.807 1 94.56 110 ARG A CA 1
ATOM 823 C C . ARG A 1 110 ? 10.211 -16.547 0.483 1 94.56 110 ARG A C 1
ATOM 825 O O . ARG A 1 110 ? 11.172 -17.172 0.035 1 94.56 110 ARG A O 1
ATOM 832 N N . GLN A 1 111 ? 9.062 -16.484 -0.196 1 95.56 111 GLN A N 1
ATOM 833 C CA . GLN A 1 111 ? 8.797 -17.297 -1.385 1 95.56 111 GLN A CA 1
ATOM 834 C C . GLN A 1 111 ? 9.195 -16.547 -2.654 1 95.56 111 GLN A C 1
ATOM 836 O O . GLN A 1 111 ? 9.305 -17.141 -3.725 1 95.56 111 GLN A O 1
ATOM 841 N N . ALA A 1 112 ? 9.367 -15.289 -2.533 1 95.88 112 ALA A N 1
ATOM 842 C CA . ALA A 1 112 ? 9.633 -14.445 -3.693 1 95.88 112 ALA A CA 1
ATOM 843 C C . ALA A 1 112 ? 10.836 -14.953 -4.48 1 95.88 112 ALA A C 1
ATOM 845 O O . ALA A 1 112 ? 10.766 -15.117 -5.703 1 95.88 112 ALA A O 1
ATOM 846 N N . PRO A 1 113 ? 11.938 -15.336 -3.766 1 94.94 113 PRO A N 1
ATOM 847 C CA . PRO A 1 113 ? 13.078 -15.859 -4.527 1 94.94 113 PRO A CA 1
ATOM 848 C C . PRO A 1 113 ? 12.766 -17.188 -5.227 1 94.94 113 PRO A C 1
ATOM 850 O O . PRO A 1 113 ? 13.266 -17.438 -6.324 1 94.94 113 PRO A O 1
ATOM 853 N N . ARG A 1 114 ? 11.953 -17.969 -4.59 1 95.5 114 ARG A N 1
ATOM 854 C CA . ARG A 1 114 ? 11.562 -19.25 -5.195 1 95.5 114 ARG A CA 1
ATOM 855 C C . ARG A 1 114 ? 10.688 -19.016 -6.422 1 95.5 114 ARG A C 1
ATOM 857 O O . ARG A 1 114 ? 10.836 -19.719 -7.43 1 95.5 114 ARG A O 1
ATOM 864 N N . ILE A 1 115 ? 9.82 -18.094 -6.309 1 96.31 115 ILE A N 1
ATOM 865 C CA . ILE A 1 115 ? 8.938 -17.766 -7.426 1 96.31 115 ILE A CA 1
ATOM 866 C C . ILE A 1 115 ? 9.758 -17.234 -8.594 1 96.31 115 ILE A C 1
ATOM 868 O O . ILE A 1 115 ? 9.578 -17.656 -9.734 1 96.31 115 ILE A O 1
ATOM 872 N N . LYS A 1 116 ? 10.625 -16.328 -8.242 1 95.75 116 LYS A N 1
ATOM 873 C CA . LYS A 1 116 ? 11.484 -15.742 -9.266 1 95.75 116 LYS A CA 1
ATOM 874 C C . LYS A 1 116 ? 12.289 -16.828 -9.984 1 95.75 116 LYS A C 1
ATOM 876 O O . LYS A 1 116 ? 12.391 -16.812 -11.219 1 95.75 116 LYS A O 1
ATOM 881 N N . ALA A 1 117 ? 12.773 -17.844 -9.227 1 94.31 117 ALA A N 1
ATOM 882 C CA . ALA A 1 117 ? 13.609 -18.922 -9.773 1 94.31 117 ALA A CA 1
ATOM 883 C C . ALA A 1 117 ? 12.789 -19.844 -10.656 1 94.31 117 ALA A C 1
ATOM 885 O O . ALA A 1 117 ? 13.336 -20.516 -11.547 1 94.31 117 ALA A O 1
ATOM 886 N N . ALA A 1 118 ? 11.492 -19.891 -10.336 1 93.25 118 ALA A N 1
ATOM 887 C CA . ALA A 1 118 ? 10.625 -20.828 -11.047 1 93.25 118 ALA A CA 1
ATOM 888 C C . ALA A 1 118 ? 10.086 -20.219 -12.336 1 93.25 118 ALA A C 1
ATOM 890 O O . ALA A 1 118 ? 9.375 -20.891 -13.094 1 93.25 118 ALA A O 1
ATOM 891 N N . LEU A 1 119 ? 10.367 -18.938 -12.562 1 89.81 119 LEU A N 1
ATOM 892 C CA . LEU A 1 119 ? 9.922 -18.297 -13.789 1 89.81 119 LEU A CA 1
ATOM 893 C C . LEU A 1 119 ? 10.797 -18.703 -14.969 1 89.81 119 LEU A C 1
ATOM 895 O O . LEU A 1 119 ? 10.297 -18.922 -16.078 1 89.81 119 LEU A O 1
ATOM 899 N N . MET B 1 1 ? 1.25 33.438 16.156 1 56.12 1 MET B N 1
ATOM 900 C CA . MET B 1 1 ? -0.117 33 15.867 1 56.12 1 MET B CA 1
ATOM 901 C C . MET B 1 1 ? -0.333 31.547 16.266 1 56.12 1 MET B C 1
ATOM 903 O O . MET B 1 1 ? 0.602 30.75 16.234 1 56.12 1 MET B O 1
ATOM 907 N N . ALA B 1 2 ? -1.305 31.219 16.953 1 66.69 2 ALA B N 1
ATOM 908 C CA . ALA B 1 2 ? -1.562 29.922 17.562 1 66.69 2 ALA B CA 1
ATOM 909 C C . ALA B 1 2 ? -1.603 28.812 16.516 1 66.69 2 ALA B C 1
ATOM 911 O O . ALA B 1 2 ? -2.242 28.969 15.477 1 66.69 2 ALA B O 1
ATOM 912 N N . GLU B 1 3 ? -0.766 27.922 16.562 1 82.88 3 GLU B N 1
ATOM 913 C CA . GLU B 1 3 ? -0.751 26.781 15.656 1 82.88 3 GLU B CA 1
ATOM 914 C C . GLU B 1 3 ? -2.086 26.047 15.68 1 82.88 3 GLU B C 1
ATOM 916 O O . GLU B 1 3 ? -2.674 25.828 16.734 1 82.88 3 GLU B O 1
ATOM 921 N N . SER B 1 4 ? -2.674 25.922 14.539 1 90.88 4 SER B N 1
ATOM 922 C CA . SER B 1 4 ? -3.912 25.156 14.461 1 90.88 4 SER B CA 1
ATOM 923 C C . SER B 1 4 ? -3.756 23.781 15.109 1 90.88 4 SER B C 1
ATOM 925 O O . SER B 1 4 ? -2.65 23.234 15.156 1 90.88 4 SER B O 1
ATOM 927 N N . PRO B 1 5 ? -4.785 23.422 15.781 1 91.88 5 PRO B N 1
ATOM 928 C CA . PRO B 1 5 ? -4.73 22.078 16.359 1 91.88 5 PRO B CA 1
ATOM 929 C C . PRO B 1 5 ? -4.227 21.016 15.383 1 91.88 5 PRO B C 1
ATOM 931 O O . PRO B 1 5 ? -3.459 20.141 15.766 1 91.88 5 PRO B O 1
ATOM 934 N N . LEU B 1 6 ? -4.59 21.109 14.141 1 94.94 6 LEU B N 1
ATOM 935 C CA . LEU B 1 6 ? -4.148 20.172 13.117 1 94.94 6 LEU B CA 1
ATOM 936 C C . LEU B 1 6 ? -2.645 20.266 12.898 1 94.94 6 LEU B C 1
ATOM 938 O O . LEU B 1 6 ? -1.952 19.25 12.852 1 94.94 6 LEU B O 1
ATOM 942 N N . ARG B 1 7 ? -2.207 21.375 12.758 1 93.31 7 ARG B N 1
ATOM 943 C CA . ARG B 1 7 ? -0.777 21.578 12.539 1 93.31 7 ARG B CA 1
ATOM 944 C C . ARG B 1 7 ? 0.037 21.016 13.703 1 93.31 7 ARG B C 1
ATOM 946 O O . ARG B 1 7 ? 1.124 20.469 13.492 1 93.31 7 ARG B O 1
ATOM 953 N N . ARG B 1 8 ? -0.503 21.188 14.875 1 93.75 8 ARG B N 1
ATOM 954 C CA . ARG B 1 8 ? 0.186 20.672 16.047 1 93.75 8 ARG B CA 1
ATOM 955 C C . ARG B 1 8 ? 0.323 19.156 15.984 1 93.75 8 ARG B C 1
ATOM 957 O O . ARG B 1 8 ? 1.401 18.609 16.234 1 93.75 8 ARG B O 1
ATOM 964 N N . VAL B 1 9 ? -0.758 18.5 15.602 1 94.56 9 VAL B N 1
ATOM 965 C CA . VAL B 1 9 ? -0.748 17.047 15.508 1 94.56 9 VAL B CA 1
ATOM 966 C C . VAL B 1 9 ? 0.228 16.609 14.414 1 94.56 9 VAL B C 1
ATOM 968 O O . VAL B 1 9 ? 1.007 15.672 14.617 1 94.56 9 VAL B O 1
ATOM 971 N N . LEU B 1 10 ? 0.214 17.297 13.344 1 95.06 10 LEU B N 1
ATOM 972 C CA . LEU B 1 10 ? 1.084 16.969 12.227 1 95.06 10 LEU B CA 1
ATOM 973 C C . LEU B 1 10 ? 2.547 17.203 12.578 1 95.06 10 LEU B C 1
ATOM 975 O O . LEU B 1 10 ? 3.42 16.406 12.203 1 95.06 10 LEU B O 1
ATOM 979 N N . SER B 1 11 ? 2.756 18.297 13.281 1 93.5 11 SER B N 1
ATOM 980 C CA . SER B 1 11 ? 4.117 18.609 13.703 1 93.5 11 SER B CA 1
ATOM 981 C C . SER B 1 11 ? 4.668 17.531 14.641 1 93.5 11 SER B C 1
ATOM 983 O O . SER B 1 11 ? 5.828 17.141 14.523 1 93.5 11 SER B O 1
ATOM 985 N N . ASP B 1 12 ? 3.809 17.109 15.539 1 92.12 12 ASP B N 1
ATOM 986 C CA . ASP B 1 12 ? 4.203 16.031 16.453 1 92.12 12 ASP B CA 1
ATOM 987 C C . ASP B 1 12 ? 4.555 14.766 15.68 1 92.12 12 ASP B C 1
ATOM 989 O O . ASP B 1 12 ? 5.527 14.078 16.016 1 92.12 12 ASP B O 1
ATOM 993 N N . PHE B 1 13 ? 3.807 14.477 14.734 1 93.38 13 PHE B N 1
ATOM 994 C CA . PHE B 1 13 ? 4.051 13.297 13.914 1 93.38 13 PHE B CA 1
ATOM 995 C C . PHE B 1 13 ? 5.359 13.43 13.148 1 93.38 13 PHE B C 1
ATOM 997 O O . PHE B 1 13 ? 6.137 12.477 13.062 1 93.38 13 PHE B O 1
ATOM 1004 N N . ALA B 1 14 ? 5.578 14.578 12.641 1 92.31 14 ALA B N 1
ATOM 1005 C CA . ALA B 1 14 ? 6.734 14.828 11.789 1 92.31 14 ALA B CA 1
ATOM 1006 C C . ALA B 1 14 ? 8.031 14.719 12.578 1 92.31 14 ALA B C 1
ATOM 1008 O O . ALA B 1 14 ? 9.117 14.633 11.992 1 92.31 14 ALA B O 1
ATOM 1009 N N . ARG B 1 15 ? 7.93 14.688 13.852 1 91.62 15 ARG B N 1
ATOM 1010 C CA . ARG B 1 15 ? 9.109 14.609 14.703 1 91.62 15 ARG B CA 1
ATOM 1011 C C . ARG B 1 15 ? 9.602 13.164 14.82 1 91.62 15 ARG B C 1
ATOM 1013 O O . ARG B 1 15 ? 10.727 12.93 15.281 1 91.62 15 ARG B O 1
ATOM 1020 N N . ILE B 1 16 ? 8.75 12.32 14.391 1 91.94 16 ILE B N 1
ATOM 1021 C CA . ILE B 1 16 ? 9.156 10.922 14.414 1 91.94 16 ILE B CA 1
ATOM 1022 C C . ILE B 1 16 ? 10.367 10.719 13.508 1 91.94 16 ILE B C 1
ATOM 1024 O O . ILE B 1 16 ? 10.375 11.188 12.367 1 91.94 16 ILE B O 1
ATOM 1028 N N . GLU B 1 17 ? 11.312 9.961 14.055 1 91.94 17 GLU B N 1
ATOM 1029 C CA . GLU B 1 17 ? 12.547 9.734 13.312 1 91.94 17 GLU B CA 1
ATOM 1030 C C . GLU B 1 17 ? 12.273 9.062 11.969 1 91.94 17 GLU B C 1
ATOM 1032 O O . GLU B 1 17 ? 11.516 8.094 11.898 1 91.94 17 GLU B O 1
ATOM 1037 N N . GLY B 1 18 ? 12.867 9.68 10.945 1 93.12 18 GLY B N 1
ATOM 1038 C CA . GLY B 1 18 ? 12.766 9.078 9.625 1 93.12 18 GLY B CA 1
ATOM 1039 C C . GLY B 1 18 ? 11.625 9.641 8.805 1 93.12 18 GLY B C 1
ATOM 1040 O O . GLY B 1 18 ? 11.57 9.43 7.586 1 93.12 18 GLY B O 1
ATOM 1041 N N . VAL B 1 19 ? 10.703 10.32 9.406 1 93.5 19 VAL B N 1
ATOM 1042 C CA . VAL B 1 19 ? 9.586 10.914 8.672 1 93.5 19 VAL B CA 1
ATOM 1043 C C . VAL B 1 19 ? 10.078 12.133 7.891 1 93.5 19 VAL B C 1
ATOM 1045 O O . VAL B 1 19 ? 10.664 13.055 8.469 1 93.5 19 VAL B O 1
ATOM 1048 N N . ARG B 1 20 ? 9.805 12.109 6.641 1 92.06 20 ARG B N 1
ATOM 1049 C CA . ARG B 1 20 ? 10.211 13.219 5.777 1 92.06 20 ARG B CA 1
ATOM 1050 C C . ARG B 1 20 ? 9.102 14.258 5.66 1 92.06 20 ARG B C 1
ATOM 1052 O O . ARG B 1 20 ? 9.375 15.438 5.422 1 92.06 20 ARG B O 1
ATOM 1059 N N . GLY B 1 21 ? 7.852 13.75 5.777 1 92.25 21 GLY B N 1
ATOM 1060 C CA . GLY B 1 21 ? 6.727 14.664 5.684 1 92.25 21 GLY B CA 1
ATOM 1061 C C . GLY B 1 21 ? 5.387 13.992 5.918 1 92.25 21 GLY B C 1
ATOM 1062 O O . GLY B 1 21 ? 5.273 12.773 5.801 1 92.25 21 GLY B O 1
ATOM 1063 N N . ILE B 1 22 ? 4.484 14.812 6.242 1 93.62 22 ILE B N 1
ATOM 1064 C CA . ILE B 1 22 ? 3.107 14.375 6.438 1 93.62 22 ILE B CA 1
ATOM 1065 C C . ILE B 1 22 ? 2.146 15.438 5.91 1 93.62 22 ILE B C 1
ATOM 1067 O O . ILE B 1 22 ? 2.396 16.641 6.055 1 93.62 22 ILE B O 1
ATOM 1071 N N . ALA B 1 23 ? 1.077 14.953 5.332 1 94.19 23 ALA B N 1
ATOM 1072 C CA . ALA B 1 23 ? 0.079 15.867 4.785 1 94.19 23 ALA B CA 1
ATOM 1073 C C . ALA B 1 23 ? -1.329 15.297 4.945 1 94.19 23 ALA B C 1
ATOM 1075 O O . ALA B 1 23 ? -1.522 14.086 4.934 1 94.19 23 ALA B O 1
ATOM 1076 N N . VAL B 1 24 ? -2.213 16.141 5.129 1 96.12 24 VAL B N 1
ATOM 1077 C CA . VAL B 1 24 ? -3.635 15.828 5.07 1 96.12 24 VAL B CA 1
ATOM 1078 C C . VAL B 1 24 ? -4.238 16.391 3.791 1 96.12 24 VAL B C 1
ATOM 1080 O O . VAL B 1 24 ? -4.125 17.594 3.523 1 96.12 24 VAL B O 1
ATOM 1083 N N . VAL B 1 25 ? -4.801 15.516 3.037 1 94.94 25 VAL B N 1
ATOM 1084 C CA . VAL B 1 25 ? -5.34 15.883 1.731 1 94.94 25 VAL B CA 1
ATOM 1085 C C . VAL B 1 25 ? -6.84 15.609 1.692 1 94.94 25 VAL B C 1
ATOM 1087 O O . VAL B 1 25 ? -7.293 14.547 2.129 1 94.94 25 VAL B O 1
ATOM 1090 N N . SER B 1 26 ? -7.562 16.547 1.228 1 93.5 26 SER B N 1
ATOM 1091 C CA . SER B 1 26 ? -9.008 16.375 1.099 1 93.5 26 SER B CA 1
ATOM 1092 C C . SER B 1 26 ? -9.344 15.391 -0.014 1 93.5 26 SER B C 1
ATOM 1094 O O . SER B 1 26 ? -8.508 15.109 -0.879 1 93.5 26 SER B O 1
ATOM 1096 N N . LYS B 1 27 ? -10.617 14.875 0.009 1 90.88 27 LYS B N 1
ATOM 1097 C CA . LYS B 1 27 ? -11.047 13.906 -0.992 1 90.88 27 LYS B CA 1
ATOM 1098 C C . LYS B 1 27 ? -11.117 14.539 -2.379 1 90.88 27 LYS B C 1
ATOM 1100 O O . LYS B 1 27 ? -11.086 13.828 -3.391 1 90.88 27 LYS B O 1
ATOM 1105 N N . ASP B 1 28 ? -11.18 15.844 -2.361 1 88.06 28 ASP B N 1
ATOM 1106 C CA . ASP B 1 28 ? -11.188 16.531 -3.65 1 88.06 28 ASP B CA 1
ATOM 1107 C C . ASP B 1 28 ? -9.766 16.812 -4.129 1 88.06 28 ASP B C 1
ATOM 1109 O O . ASP B 1 28 ? -9.578 17.406 -5.195 1 88.06 28 ASP B O 1
ATOM 1113 N N . GLY B 1 29 ? -8.711 16.469 -3.322 1 88.88 29 GLY B N 1
ATOM 1114 C CA . GLY B 1 29 ? -7.336 16.469 -3.791 1 88.88 29 GLY B CA 1
ATOM 1115 C C . GLY B 1 29 ? -6.551 17.688 -3.324 1 88.88 29 GLY B C 1
ATOM 1116 O O . GLY B 1 29 ? -5.453 17.938 -3.822 1 88.88 29 GLY B O 1
ATOM 1117 N N . PHE B 1 30 ? -7.035 18.484 -2.422 1 90.31 30 PHE B N 1
ATOM 1118 C CA . PHE B 1 30 ? -6.344 19.688 -1.951 1 90.31 30 PHE B CA 1
ATOM 1119 C C . PHE B 1 30 ? -5.648 19.422 -0.622 1 90.31 30 PHE B C 1
ATOM 1121 O O . PHE B 1 30 ? -6.199 18.734 0.251 1 90.31 30 PHE B O 1
ATOM 1128 N N . VAL B 1 31 ? -4.469 19.953 -0.513 1 93.19 31 VAL B N 1
ATOM 1129 C CA . VAL B 1 31 ? -3.744 19.828 0.748 1 93.19 31 VAL B CA 1
ATOM 1130 C C . VAL B 1 31 ? -4.387 20.734 1.802 1 93.19 31 VAL B C 1
ATOM 1132 O O . VAL B 1 31 ? -4.488 21.938 1.613 1 93.19 31 VAL B O 1
ATOM 1135 N N . ILE B 1 32 ? -4.867 20.156 2.83 1 94.75 32 ILE B N 1
ATOM 1136 C CA . ILE B 1 32 ? -5.457 20.906 3.934 1 94.75 32 ILE B CA 1
ATOM 1137 C C . ILE B 1 32 ? -4.348 21.484 4.805 1 94.75 32 ILE B C 1
ATOM 1139 O O . ILE B 1 32 ? -4.398 22.672 5.176 1 94.75 32 ILE B O 1
ATOM 1143 N N . ASP B 1 33 ? -3.414 20.656 5.148 1 93.56 33 ASP B N 1
ATOM 1144 C CA . ASP B 1 33 ? -2.227 21.047 5.895 1 93.56 33 ASP B CA 1
ATOM 1145 C C . ASP B 1 33 ? -1.103 20.031 5.73 1 93.56 33 ASP B C 1
ATOM 1147 O O . ASP B 1 33 ? -1.347 18.891 5.336 1 93.56 33 ASP B O 1
ATOM 1151 N N . ALA B 1 34 ? 0.083 20.516 5.902 1 93.12 34 ALA B N 1
ATOM 1152 C CA . ALA B 1 34 ? 1.237 19.641 5.727 1 93.12 34 ALA B CA 1
ATOM 1153 C C . ALA B 1 34 ? 2.428 20.125 6.547 1 93.12 34 ALA B C 1
ATOM 1155 O O . ALA B 1 34 ? 2.553 21.328 6.82 1 93.12 34 ALA B O 1
ATOM 1156 N N . VAL B 1 35 ? 3.109 19.188 6.969 1 90.69 35 VAL B N 1
ATOM 1157 C CA . VAL B 1 35 ? 4.375 19.484 7.629 1 90.69 35 VAL B CA 1
ATOM 1158 C C . VAL B 1 35 ? 5.504 18.703 6.953 1 90.69 35 VAL B C 1
ATOM 1160 O O . VAL B 1 35 ? 5.449 17.484 6.848 1 90.69 35 VAL B O 1
ATOM 1163 N N . VAL B 1 36 ? 6.492 19.453 6.398 1 87.5 36 VAL B N 1
ATOM 1164 C CA . VAL B 1 36 ? 7.688 18.891 5.785 1 87.5 36 VAL B CA 1
ATOM 1165 C C . VAL B 1 36 ? 8.93 19.391 6.516 1 87.5 36 VAL B C 1
ATOM 1167 O O . VAL B 1 36 ? 9.422 20.484 6.246 1 87.5 36 VAL B O 1
ATOM 1170 N N . PRO B 1 37 ? 9.414 18.578 7.379 1 75.62 37 PRO B N 1
ATOM 1171 C CA . PRO B 1 37 ? 10.492 19.062 8.234 1 75.62 37 PRO B CA 1
ATOM 1172 C C . PRO B 1 37 ? 11.742 19.453 7.445 1 75.62 37 PRO B C 1
ATOM 1174 O O . PRO B 1 37 ? 12.383 20.469 7.754 1 75.62 37 PRO B O 1
ATOM 1177 N N . VAL B 1 38 ? 12.305 18.562 6.602 1 67.12 38 VAL B N 1
ATOM 1178 C CA . VAL B 1 38 ? 13.609 18.781 5.992 1 67.12 38 VAL B CA 1
ATOM 1179 C C . VAL B 1 38 ? 13.445 19.469 4.645 1 67.12 38 VAL B C 1
ATOM 1181 O O . VAL B 1 38 ? 14.43 19.922 4.051 1 67.12 38 VAL B O 1
ATOM 1184 N N . GLY B 1 39 ? 12.359 19.891 4.285 1 66.5 39 GLY B N 1
ATOM 1185 C CA . GLY B 1 39 ? 12.172 20.469 2.967 1 66.5 39 GLY B CA 1
ATOM 1186 C C . GLY B 1 39 ? 12.305 19.469 1.841 1 66.5 39 GLY B C 1
ATOM 1187 O O . GLY B 1 39 ? 12.438 18.266 2.088 1 66.5 39 GLY B O 1
ATOM 1188 N N . GLY B 1 40 ? 11.961 19.844 0.652 1 69.94 40 GLY B N 1
ATOM 1189 C CA . GLY B 1 40 ? 12.25 19.047 -0.524 1 69.94 40 GLY B CA 1
ATOM 1190 C C . GLY B 1 40 ? 11.07 18.219 -1.003 1 69.94 40 GLY B C 1
ATOM 1191 O O . GLY B 1 40 ? 11.125 17.594 -2.061 1 69.94 40 GLY B O 1
ATOM 1192 N N . LEU B 1 41 ? 10.227 18.125 -0.064 1 76.44 41 LEU B N 1
ATOM 1193 C CA . LEU B 1 41 ? 9.039 17.438 -0.549 1 76.44 41 LEU B CA 1
ATOM 1194 C C . LEU B 1 41 ? 8.039 18.422 -1.148 1 76.44 41 LEU B C 1
ATOM 1196 O O . LEU B 1 41 ? 7.699 19.422 -0.523 1 76.44 41 LEU B O 1
ATOM 1200 N N . ASP B 1 42 ? 7.797 18.344 -2.371 1 78.81 42 ASP B N 1
ATOM 1201 C CA . ASP B 1 42 ? 6.816 19.156 -3.08 1 78.81 42 ASP B CA 1
ATOM 1202 C C . ASP B 1 42 ? 5.395 18.766 -2.678 1 78.81 42 ASP B C 1
ATOM 1204 O O . ASP B 1 42 ? 4.891 17.719 -3.078 1 78.81 42 ASP B O 1
ATOM 1208 N N . LEU B 1 43 ? 4.762 19.703 -1.984 1 77.06 43 LEU B N 1
ATOM 1209 C CA . LEU B 1 43 ? 3.438 19.422 -1.43 1 77.06 43 LEU B CA 1
ATOM 1210 C C . LEU B 1 43 ? 2.402 19.281 -2.539 1 77.06 43 LEU B C 1
ATOM 1212 O O . LEU B 1 43 ? 1.445 18.516 -2.404 1 77.06 43 LEU B O 1
ATOM 1216 N N . GLU B 1 44 ? 2.564 20.125 -3.564 1 76.38 44 GLU B N 1
ATOM 1217 C CA . GLU B 1 44 ? 1.656 19.984 -4.699 1 76.38 44 GLU B CA 1
ATOM 1218 C C . GLU B 1 44 ? 1.804 18.625 -5.367 1 76.38 44 GLU B C 1
ATOM 1220 O O . GLU B 1 44 ? 0.808 17.969 -5.68 1 76.38 44 GLU B O 1
ATOM 1225 N N . ALA B 1 45 ? 3.055 18.281 -5.531 1 79.38 45 ALA B N 1
ATOM 1226 C CA . ALA B 1 45 ? 3.312 16.953 -6.105 1 79.38 45 ALA B CA 1
ATOM 1227 C C . ALA B 1 45 ? 2.799 15.852 -5.191 1 79.38 45 ALA B C 1
ATOM 1229 O O . ALA B 1 45 ? 2.227 14.867 -5.664 1 79.38 45 ALA B O 1
ATOM 1230 N N . LEU B 1 46 ? 2.838 16.047 -3.949 1 82.19 46 LEU B N 1
ATOM 1231 C CA . LEU B 1 46 ? 2.408 15.055 -2.977 1 82.19 46 LEU B CA 1
ATOM 1232 C C . LEU B 1 46 ? 0.9 14.836 -3.049 1 82.19 46 LEU B C 1
ATOM 1234 O O . LEU B 1 46 ? 0.431 13.695 -3.09 1 82.19 46 LEU B O 1
ATOM 1238 N N . ALA B 1 47 ? 0.168 15.969 -3.068 1 85.69 47 ALA B N 1
ATOM 1239 C CA . ALA B 1 47 ? -1.289 15.875 -3.123 1 85.69 47 ALA B CA 1
ATOM 1240 C C . ALA B 1 47 ? -1.744 15.117 -4.363 1 85.69 47 ALA B C 1
ATOM 1242 O O . ALA B 1 47 ? -2.611 14.242 -4.281 1 85.69 47 ALA B O 1
ATOM 1243 N N . ALA B 1 48 ? -1.19 15.477 -5.523 1 85 48 ALA B N 1
ATOM 1244 C CA . ALA B 1 48 ? -1.53 14.82 -6.781 1 85 48 ALA B CA 1
ATOM 1245 C C . ALA B 1 48 ? -1.237 13.328 -6.715 1 85 48 ALA B C 1
ATOM 1247 O O . ALA B 1 48 ? -2.043 12.508 -7.168 1 85 48 ALA B O 1
ATOM 1248 N N . MET B 1 49 ? -0.214 13.039 -6.094 1 83.56 49 MET B N 1
ATOM 1249 C CA . MET B 1 49 ? 0.225 11.648 -6.039 1 83.56 49 MET B CA 1
ATOM 1250 C C . MET B 1 49 ? -0.633 10.844 -5.066 1 83.56 49 MET B C 1
ATOM 1252 O O . MET B 1 49 ? -0.987 9.695 -5.344 1 83.56 49 MET B O 1
ATOM 1256 N N . VAL B 1 50 ? -0.896 11.414 -3.984 1 88.06 50 VAL B N 1
ATOM 1257 C CA . VAL B 1 50 ? -1.749 10.781 -2.984 1 88.06 50 VAL B CA 1
ATOM 1258 C C . VAL B 1 50 ? -3.092 10.406 -3.607 1 88.06 50 VAL B C 1
ATOM 1260 O O . VAL B 1 50 ? -3.572 9.289 -3.443 1 88.06 50 VAL B O 1
ATOM 1263 N N . MET B 1 51 ? -3.627 11.297 -4.402 1 88.31 51 MET B N 1
ATOM 1264 C CA . MET B 1 51 ? -4.938 11.055 -5 1 88.31 51 MET B CA 1
ATOM 1265 C C . MET B 1 51 ? -4.859 9.969 -6.07 1 88.31 51 MET B C 1
ATOM 1267 O O . MET B 1 51 ? -5.793 9.18 -6.23 1 88.31 51 MET B O 1
ATOM 1271 N N . THR B 1 52 ? -3.717 9.969 -6.789 1 87.62 52 THR B N 1
ATOM 1272 C CA . THR B 1 52 ? -3.531 8.945 -7.812 1 87.62 52 THR B CA 1
ATOM 1273 C C . THR B 1 52 ? -3.504 7.555 -7.184 1 87.62 52 THR B C 1
ATOM 1275 O O . THR B 1 52 ? -4.234 6.66 -7.617 1 87.62 52 THR B O 1
ATOM 1278 N N . VAL B 1 53 ? -2.768 7.395 -6.148 1 88.88 53 VAL B N 1
ATOM 1279 C CA . VAL B 1 53 ? -2.617 6.094 -5.504 1 88.88 53 VAL B CA 1
ATOM 1280 C C . VAL B 1 53 ? -3.912 5.719 -4.785 1 88.88 53 VAL B C 1
ATOM 1282 O O . VAL B 1 53 ? -4.352 4.57 -4.844 1 88.88 53 VAL B O 1
ATOM 1285 N N . TYR B 1 54 ? -4.449 6.664 -4.18 1 91.25 54 TYR B N 1
ATOM 1286 C CA . TYR B 1 54 ? -5.711 6.434 -3.492 1 91.25 54 TYR B CA 1
ATOM 1287 C C . TYR B 1 54 ? -6.797 6.008 -4.473 1 91.25 54 TYR B C 1
ATOM 1289 O O . TYR B 1 54 ? -7.539 5.059 -4.215 1 91.25 54 TYR B O 1
ATOM 1297 N N . GLY B 1 55 ? -6.91 6.73 -5.562 1 90.5 55 GLY B N 1
ATOM 1298 C CA . GLY B 1 55 ? -7.871 6.379 -6.594 1 90.5 55 GLY B CA 1
ATOM 1299 C C . GLY B 1 55 ? -7.688 4.973 -7.133 1 90.5 55 GLY B C 1
ATOM 1300 O O . GLY B 1 55 ? -8.656 4.23 -7.285 1 90.5 55 GLY B O 1
ATOM 1301 N N . ALA B 1 56 ? -6.461 4.652 -7.402 1 88.5 56 ALA B N 1
ATOM 1302 C CA . ALA B 1 56 ? -6.156 3.307 -7.879 1 88.5 56 ALA B CA 1
ATOM 1303 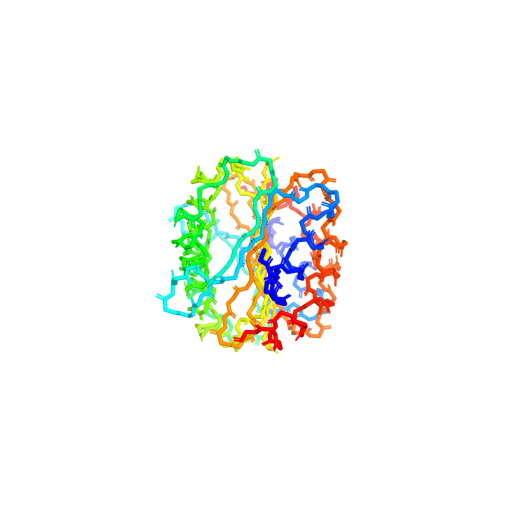C C . ALA B 1 56 ? -6.562 2.256 -6.848 1 88.5 56 ALA B C 1
ATOM 1305 O O . ALA B 1 56 ? -7.098 1.205 -7.199 1 88.5 56 ALA B O 1
ATOM 1306 N N . SER B 1 57 ? -6.297 2.508 -5.594 1 90.94 57 SER B N 1
ATOM 1307 C CA . SER B 1 57 ? -6.625 1.585 -4.512 1 90.94 57 SER B CA 1
ATOM 1308 C C . SER B 1 57 ? -8.133 1.423 -4.363 1 90.94 57 SER B C 1
ATOM 1310 O O . SER B 1 57 ? -8.625 0.316 -4.129 1 90.94 57 SER B O 1
ATOM 1312 N N . GLU B 1 58 ? -8.828 2.537 -4.477 1 89.88 58 GLU B N 1
ATOM 1313 C CA . GLU B 1 58 ? -10.281 2.48 -4.406 1 89.88 58 GLU B CA 1
ATOM 1314 C C . GLU B 1 58 ? -10.859 1.628 -5.535 1 89.88 58 GLU B C 1
ATOM 1316 O O . GLU B 1 58 ? -11.75 0.808 -5.309 1 89.88 58 GLU B O 1
ATOM 1321 N N . ARG B 1 59 ? -10.375 1.851 -6.676 1 87.94 59 ARG B N 1
ATOM 1322 C CA . ARG B 1 59 ? -10.828 1.077 -7.824 1 87.94 59 ARG B CA 1
ATOM 1323 C C . ARG B 1 59 ? -10.547 -0.409 -7.637 1 87.94 59 ARG B C 1
ATOM 1325 O O . ARG B 1 59 ? -11.375 -1.254 -7.965 1 87.94 59 ARG B O 1
ATOM 1332 N N . LEU B 1 60 ? -9.414 -0.697 -7.117 1 87.12 60 LEU B N 1
ATOM 1333 C CA . LEU B 1 60 ? -9.039 -2.078 -6.836 1 87.12 60 LEU B CA 1
ATOM 1334 C C . LEU B 1 60 ? -9.984 -2.705 -5.82 1 87.12 60 LEU B C 1
ATOM 1336 O O . LEU B 1 60 ? -10.469 -3.82 -6.023 1 87.12 60 LEU B O 1
ATOM 1340 N N . GLY B 1 61 ? -10.227 -2.025 -4.781 1 89.31 61 GLY B N 1
ATOM 1341 C CA . GLY B 1 61 ? -11.141 -2.521 -3.768 1 89.31 61 GLY B CA 1
ATOM 1342 C C . GLY B 1 61 ? -12.516 -2.838 -4.312 1 89.31 61 GLY B C 1
ATOM 1343 O O . GLY B 1 61 ? -13.125 -3.842 -3.93 1 89.31 61 GLY B O 1
ATOM 1344 N N . GLU B 1 62 ? -12.977 -1.956 -5.156 1 89.25 62 GLU B N 1
ATOM 1345 C CA . GLU B 1 62 ? -14.281 -2.17 -5.773 1 89.25 62 GLU B CA 1
ATOM 1346 C C . GLU B 1 62 ? -14.266 -3.385 -6.695 1 89.25 62 GLU B C 1
ATOM 1348 O O . GLU B 1 62 ? -15.164 -4.23 -6.641 1 89.25 62 GLU B O 1
ATOM 1353 N N . GLU B 1 63 ? -13.273 -3.494 -7.488 1 85.5 63 GLU B N 1
ATOM 1354 C CA . GLU B 1 63 ? -13.188 -4.539 -8.5 1 85.5 63 GLU B CA 1
ATOM 1355 C C . GLU B 1 63 ? -13.039 -5.918 -7.863 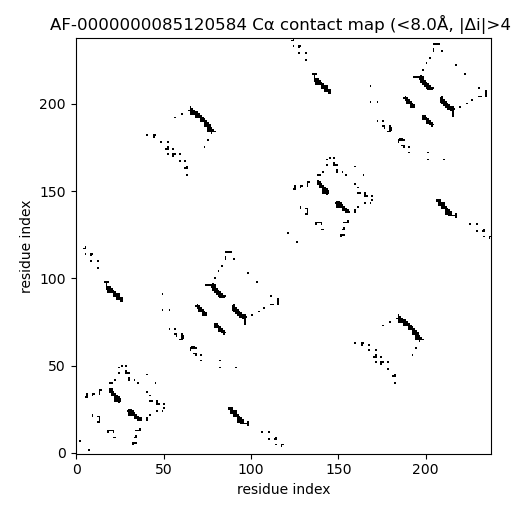1 85.5 63 GLU B C 1
ATOM 1357 O O . GLU B 1 63 ? -13.578 -6.902 -8.367 1 85.5 63 GLU B O 1
ATOM 1362 N N . LEU B 1 64 ? -12.359 -5.973 -6.754 1 86 64 LEU B N 1
ATOM 1363 C CA . LEU B 1 64 ? -12.086 -7.254 -6.113 1 86 64 LEU B CA 1
ATOM 1364 C C . LEU B 1 64 ? -13.016 -7.477 -4.922 1 86 64 LEU B C 1
ATOM 1366 O O . LEU B 1 64 ? -12.844 -8.445 -4.176 1 86 64 LEU B O 1
ATOM 1370 N N . ARG B 1 65 ? -13.953 -6.57 -4.766 1 88.44 65 ARG B N 1
ATOM 1371 C CA . ARG B 1 65 ? -14.945 -6.652 -3.695 1 88.44 65 ARG B CA 1
ATOM 1372 C C . ARG B 1 65 ? -14.273 -6.707 -2.328 1 88.44 65 ARG B C 1
ATOM 1374 O O . ARG B 1 65 ? -14.625 -7.539 -1.489 1 88.44 65 ARG B O 1
ATOM 1381 N N . LEU B 1 66 ? -13.258 -5.859 -2.141 1 91.69 66 LEU B N 1
ATOM 1382 C CA . LEU B 1 66 ? -12.531 -5.793 -0.879 1 91.69 66 LEU B CA 1
ATOM 1383 C C . LEU B 1 66 ? -13.086 -4.688 0.012 1 91.69 66 LEU B C 1
ATOM 1385 O O . LEU B 1 66 ? -12.641 -4.516 1.149 1 91.69 66 LEU B O 1
ATOM 1389 N N . GLY B 1 67 ? -14.039 -3.891 -0.494 1 93.06 67 GLY B N 1
ATOM 1390 C CA . GLY B 1 67 ? -14.625 -2.812 0.286 1 93.06 67 GLY B CA 1
ATOM 1391 C C . GLY B 1 67 ? -13.781 -1.549 0.281 1 93.06 67 GLY B C 1
ATOM 1392 O O . GLY B 1 67 ? -12.953 -1.353 -0.607 1 93.06 67 GLY B O 1
ATOM 1393 N N . LYS B 1 68 ? -14 -0.668 1.254 1 93.81 68 LYS B N 1
ATOM 1394 C CA . LYS B 1 68 ? -13.352 0.64 1.333 1 93.81 68 LYS B CA 1
ATOM 1395 C C . LYS B 1 68 ? -11.875 0.504 1.689 1 93.81 68 LYS B C 1
ATOM 1397 O O . LYS B 1 68 ? -11.508 -0.307 2.543 1 93.81 68 LYS B O 1
ATOM 1402 N N . ASN B 1 69 ? -11.109 1.314 1.013 1 94.31 69 ASN B N 1
ATOM 1403 C CA . ASN B 1 69 ? -9.68 1.369 1.323 1 94.31 69 ASN B CA 1
ATOM 1404 C C . ASN B 1 69 ? -9.43 1.998 2.691 1 94.31 69 ASN B C 1
ATOM 1406 O O . ASN B 1 69 ? -10.047 3.006 3.037 1 94.31 69 ASN B O 1
ATOM 1410 N N . GLU B 1 70 ? -8.602 1.421 3.438 1 96.38 70 GLU B N 1
ATOM 1411 C CA . GLU B 1 70 ? -8.273 1.956 4.758 1 96.38 70 GLU B CA 1
ATOM 1412 C C . GLU B 1 70 ? -6.836 2.469 4.801 1 96.38 70 GLU B C 1
ATOM 1414 O O . GLU B 1 70 ? -6.602 3.646 5.086 1 96.38 70 GLU B O 1
ATOM 1419 N N . LEU B 1 71 ? -5.875 1.654 4.418 1 97.06 71 LEU B N 1
ATOM 1420 C CA . LEU B 1 71 ? -4.461 2.01 4.488 1 97.06 71 LEU B CA 1
ATOM 1421 C C . LEU B 1 71 ? -3.691 1.403 3.32 1 97.06 71 LEU B C 1
ATOM 1423 O O . LEU B 1 71 ? -3.836 0.214 3.027 1 97.06 71 LEU B O 1
ATOM 1427 N N . ILE B 1 72 ? -2.928 2.227 2.646 1 96.69 72 ILE B N 1
ATOM 1428 C CA . ILE B 1 72 ? -1.991 1.794 1.614 1 96.69 72 ILE B CA 1
ATOM 1429 C C . ILE B 1 72 ? -0.558 2.016 2.092 1 96.69 72 ILE B C 1
ATOM 1431 O O . ILE B 1 72 ? -0.22 3.098 2.58 1 96.69 72 ILE B O 1
ATOM 1435 N N . THR B 1 73 ? 0.19 1.038 2.014 1 96.88 73 THR B N 1
ATOM 1436 C CA . THR B 1 73 ? 1.609 1.132 2.338 1 96.88 73 THR B CA 1
ATOM 1437 C C . THR B 1 73 ? 2.465 0.813 1.113 1 96.88 73 THR B C 1
ATOM 1439 O O . THR B 1 73 ? 2.293 -0.232 0.484 1 96.88 73 THR B O 1
ATOM 1442 N N . GLY B 1 74 ? 3.287 1.707 0.771 1 96.56 74 GLY B N 1
ATOM 1443 C CA . GLY B 1 74 ? 4.27 1.497 -0.282 1 96.56 74 GLY B CA 1
ATOM 1444 C C . GLY B 1 74 ? 5.695 1.479 0.226 1 96.56 74 GLY B C 1
ATOM 1445 O O . GLY B 1 74 ?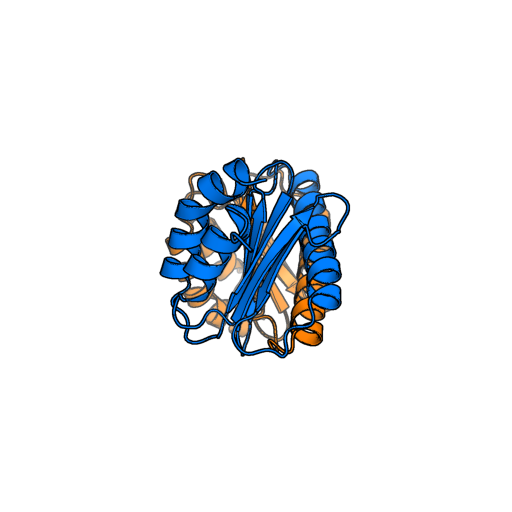 6.121 2.396 0.931 1 96.56 74 GLY B O 1
ATOM 1446 N N . GLU B 1 75 ? 6.383 0.42 -0.096 1 97.12 75 GLU B N 1
ATOM 1447 C CA . GLU B 1 75 ? 7.805 0.293 0.222 1 97.12 75 GLU B CA 1
ATOM 1448 C C . GLU B 1 75 ? 8.664 0.409 -1.033 1 97.12 75 GLU B C 1
ATOM 1450 O O . GLU B 1 75 ? 8.469 -0.337 -1.995 1 97.12 75 GLU B O 1
ATOM 1455 N N . TYR B 1 76 ? 9.617 1.292 -0.925 1 96.31 76 TYR B N 1
ATOM 1456 C CA . TYR B 1 76 ? 10.484 1.588 -2.059 1 96.31 76 TYR B CA 1
ATOM 1457 C C . TYR B 1 76 ? 11.953 1.415 -1.682 1 96.31 76 TYR B C 1
ATOM 1459 O O . TYR B 1 76 ? 12.281 1.248 -0.504 1 96.31 76 TYR B O 1
ATOM 1467 N N . GLU B 1 77 ? 12.797 1.462 -2.664 1 95.94 77 GLU B N 1
ATOM 1468 C CA . GLU B 1 77 ? 14.234 1.324 -2.473 1 95.94 77 GLU B CA 1
ATOM 1469 C C . GLU B 1 77 ? 14.766 2.389 -1.521 1 95.94 77 GLU B C 1
ATOM 1471 O O . GLU B 1 77 ? 15.68 2.125 -0.734 1 95.94 77 GLU B O 1
ATOM 1476 N N . ASN B 1 78 ? 14.133 3.605 -1.53 1 95.31 78 ASN B N 1
ATOM 1477 C CA . ASN B 1 78 ? 14.734 4.719 -0.802 1 95.31 78 ASN B CA 1
ATOM 1478 C C . ASN B 1 78 ? 13.727 5.395 0.123 1 95.31 78 ASN B C 1
ATOM 1480 O O . ASN B 1 78 ? 13.914 6.547 0.516 1 95.31 78 ASN B O 1
ATOM 1484 N N . GLY B 1 79 ? 12.656 4.617 0.416 1 95.31 79 GLY B N 1
ATOM 1485 C CA . GLY B 1 79 ? 11.68 5.25 1.288 1 95.31 79 GLY B CA 1
ATOM 1486 C C . GLY B 1 79 ? 10.398 4.461 1.424 1 95.31 79 GLY B C 1
ATOM 1487 O O . GLY B 1 79 ? 10.273 3.363 0.873 1 95.31 79 GLY B O 1
ATOM 1488 N N . ILE B 1 80 ? 9.477 5.043 2.234 1 96.19 80 ILE B N 1
ATOM 1489 C CA . ILE B 1 80 ? 8.156 4.457 2.471 1 96.19 80 ILE B CA 1
ATOM 1490 C C . ILE B 1 80 ? 7.082 5.531 2.33 1 96.19 80 ILE B C 1
ATOM 1492 O O . ILE B 1 80 ? 7.344 6.715 2.559 1 96.19 80 ILE B O 1
ATOM 1496 N N . MET B 1 81 ? 5.988 5.113 1.874 1 95.38 81 MET B N 1
ATOM 1497 C CA . MET B 1 81 ? 4.828 6 1.797 1 95.38 81 MET B CA 1
ATOM 1498 C C . MET B 1 81 ? 3.58 5.312 2.334 1 95.38 81 MET B C 1
ATOM 1500 O O . MET B 1 81 ? 3.328 4.145 2.027 1 95.38 81 MET B O 1
ATOM 1504 N N . LEU B 1 82 ? 2.824 6.035 3.121 1 96.75 82 LEU B N 1
ATOM 1505 C CA . LEU B 1 82 ? 1.54 5.551 3.615 1 96.75 82 LEU B CA 1
ATOM 1506 C C . LEU B 1 82 ? 0.425 6.539 3.291 1 96.75 82 LEU B C 1
ATOM 1508 O O . LEU B 1 82 ? 0.621 7.754 3.381 1 96.75 82 LEU B O 1
ATOM 1512 N N . VAL B 1 83 ? -0.665 6.023 2.916 1 96.38 83 VAL B N 1
ATOM 1513 C CA . VAL B 1 83 ? -1.882 6.801 2.721 1 96.38 83 VAL B CA 1
ATOM 1514 C C . VAL B 1 83 ? -3.025 6.184 3.523 1 96.38 83 VAL B C 1
ATOM 1516 O O . VAL B 1 83 ? -3.42 5.043 3.275 1 96.38 83 VAL B O 1
ATOM 1519 N N . TYR B 1 84 ? -3.502 6.93 4.43 1 97.19 84 TYR B N 1
ATOM 1520 C CA . TYR B 1 84 ? -4.516 6.441 5.355 1 97.19 84 TYR B CA 1
ATOM 1521 C C . TYR B 1 84 ? -5.809 7.23 5.215 1 97.19 84 TYR B C 1
ATOM 1523 O O . TYR B 1 84 ? -5.805 8.461 5.309 1 97.19 84 TYR B O 1
ATOM 1531 N N . ASP B 1 85 ? -6.898 6.516 4.961 1 97 85 ASP B N 1
ATOM 1532 C CA . ASP B 1 85 ? -8.211 7.129 4.809 1 97 85 ASP B CA 1
ATOM 1533 C C . ASP B 1 85 ? -8.836 7.445 6.168 1 97 85 ASP B C 1
ATOM 1535 O O . ASP B 1 85 ? -9.078 6.539 6.969 1 97 85 ASP B O 1
ATOM 1539 N N . ILE B 1 86 ? -9.125 8.695 6.441 1 96.5 86 ILE B N 1
ATOM 1540 C CA . ILE B 1 86 ? -9.688 9.078 7.73 1 96.5 86 ILE B CA 1
ATOM 1541 C C . ILE B 1 86 ? -11.117 9.578 7.539 1 96.5 86 ILE B C 1
ATOM 1543 O O . ILE B 1 86 ? -11.648 10.289 8.398 1 96.5 86 ILE B O 1
ATOM 1547 N N . GLY B 1 87 ? -11.758 9.195 6.434 1 93.19 87 GLY B N 1
ATOM 1548 C CA . GLY B 1 87 ? -13.133 9.578 6.148 1 93.19 87 GLY B CA 1
ATOM 1549 C C . GLY B 1 87 ? -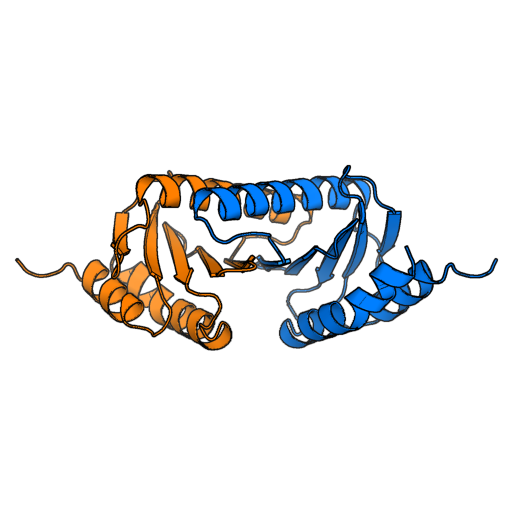13.234 10.773 5.215 1 93.19 87 GLY B C 1
ATOM 1550 O O . GLY B 1 87 ? -13.203 10.609 3.99 1 93.19 87 GLY B O 1
ATOM 1551 N N . ASP B 1 88 ? -13.117 12.02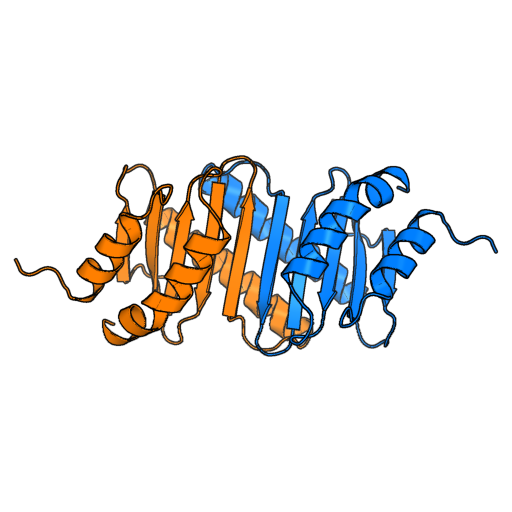3 5.742 1 91.75 88 ASP B N 1
ATOM 1552 C CA . ASP B 1 88 ? -13.305 13.242 4.961 1 91.75 88 ASP B CA 1
ATOM 1553 C C . ASP B 1 88 ? -12.023 13.625 4.223 1 91.75 88 ASP B C 1
ATOM 1555 O O . ASP B 1 88 ? -12.055 14.453 3.312 1 91.75 88 ASP B O 1
ATOM 1559 N N . ALA B 1 89 ? -10.922 12.984 4.68 1 96.31 89 ALA B N 1
ATOM 1560 C CA . ALA B 1 89 ? -9.602 13.266 4.109 1 96.31 89 ALA B CA 1
ATOM 1561 C C . ALA B 1 89 ? -8.703 12.031 4.176 1 96.31 89 ALA B C 1
ATOM 1563 O O . ALA B 1 89 ? -9.102 10.992 4.703 1 96.31 89 ALA B O 1
ATOM 1564 N N . VAL B 1 90 ? -7.57 12.188 3.537 1 96.44 90 VAL B N 1
ATOM 1565 C CA . VAL B 1 90 ? -6.539 11.164 3.645 1 96.44 90 VAL B CA 1
ATOM 1566 C C . VAL B 1 90 ? -5.27 11.766 4.242 1 96.44 90 VAL B C 1
ATOM 1568 O O . VAL B 1 90 ? -4.973 12.945 4.023 1 96.44 90 VAL B O 1
ATOM 1571 N N . VAL B 1 91 ? -4.613 10.961 5.027 1 96.44 91 VAL B N 1
ATOM 1572 C CA . VAL B 1 91 ? -3.318 11.352 5.578 1 96.44 91 VAL B CA 1
ATOM 1573 C C . VAL B 1 91 ? -2.201 10.648 4.812 1 96.44 91 VAL B C 1
ATOM 1575 O O . VAL B 1 91 ? -2.232 9.43 4.637 1 96.44 91 VAL B O 1
ATOM 1578 N N . ALA B 1 92 ? -1.286 11.406 4.348 1 95.5 92 ALA B N 1
ATOM 1579 C CA . ALA B 1 92 ? -0.13 10.867 3.635 1 95.5 92 ALA B CA 1
ATOM 1580 C C . ALA B 1 92 ? 1.153 11.078 4.434 1 95.5 92 ALA B C 1
ATOM 1582 O O . ALA B 1 92 ? 1.398 12.172 4.949 1 95.5 92 ALA B O 1
ATOM 1583 N N . VAL B 1 93 ? 1.927 10.039 4.504 1 95.19 93 VAL B N 1
ATOM 1584 C CA . VAL B 1 93 ? 3.211 10.109 5.191 1 95.19 93 VAL B CA 1
ATOM 1585 C C . VAL B 1 93 ? 4.316 9.594 4.27 1 95.19 93 VAL B C 1
ATOM 1587 O O . VAL B 1 93 ? 4.16 8.57 3.609 1 95.19 93 VAL B O 1
ATOM 1590 N N . VAL B 1 94 ? 5.309 10.32 4.199 1 94.38 94 VAL B N 1
ATOM 1591 C CA . VAL B 1 94 ? 6.527 9.898 3.516 1 94.38 94 VAL B CA 1
ATOM 1592 C C . VAL B 1 94 ? 7.672 9.781 4.52 1 94.38 94 VAL B C 1
ATOM 1594 O O . VAL B 1 94 ? 7.859 10.664 5.359 1 94.38 94 VAL B O 1
ATOM 1597 N N . ALA B 1 95 ? 8.383 8.727 4.441 1 94.62 95 ALA B N 1
ATOM 1598 C CA . ALA B 1 95 ? 9.469 8.492 5.383 1 94.62 95 ALA B CA 1
ATOM 1599 C C . ALA B 1 95 ? 10.672 7.867 4.68 1 94.62 95 ALA B C 1
ATOM 1601 O O . ALA B 1 95 ? 10.57 7.406 3.541 1 94.62 95 ALA B O 1
ATOM 1602 N N . GLU B 1 96 ? 11.742 7.926 5.383 1 94.31 96 GLU B N 1
ATOM 1603 C CA . GLU B 1 96 ? 12.977 7.316 4.895 1 94.31 96 GLU B CA 1
ATOM 1604 C C . GLU B 1 96 ? 12.898 5.793 4.957 1 94.31 96 GLU B C 1
ATOM 1606 O O . GLU B 1 96 ? 12.078 5.238 5.695 1 94.31 96 GLU B O 1
ATOM 1611 N N . LYS B 1 97 ? 13.734 5.172 4.195 1 94.94 97 LYS B N 1
ATOM 1612 C CA . LYS B 1 97 ? 13.789 3.715 4.152 1 94.94 97 LYS B CA 1
ATOM 1613 C C . LYS B 1 97 ? 14.172 3.137 5.512 1 94.94 97 LYS B C 1
ATOM 1615 O O . LYS B 1 97 ? 13.742 2.043 5.875 1 94.94 97 LYS B O 1
ATOM 1620 N N . SER B 1 98 ? 14.938 3.85 6.301 1 95 98 SER B N 1
ATOM 1621 C CA . SER B 1 98 ? 15.469 3.377 7.578 1 95 98 SER B CA 1
ATOM 1622 C C . SER B 1 98 ? 14.422 3.479 8.68 1 95 98 SER B C 1
ATOM 1624 O O . SER B 1 98 ? 14.617 2.961 9.781 1 95 98 SER B O 1
ATOM 1626 N N . ALA B 1 99 ? 13.32 4.18 8.359 1 95.12 99 ALA B N 1
ATOM 1627 C CA . ALA B 1 99 ? 12.273 4.316 9.367 1 95.12 99 ALA B CA 1
ATOM 1628 C C . ALA B 1 99 ? 11.641 2.963 9.695 1 95.12 99 ALA B C 1
ATOM 1630 O O . ALA B 1 99 ? 11.57 2.084 8.828 1 95.12 99 ALA B O 1
ATOM 1631 N N . ILE B 1 100 ? 11.18 2.809 10.93 1 95.25 100 ILE B N 1
ATOM 1632 C CA . ILE B 1 100 ? 10.492 1.59 11.352 1 95.25 100 ILE B CA 1
ATOM 1633 C C . ILE B 1 100 ? 9.031 1.636 10.914 1 95.25 100 ILE B C 1
ATOM 1635 O O . ILE B 1 100 ? 8.227 2.363 11.492 1 95.25 100 ILE B O 1
ATOM 1639 N N . LEU B 1 101 ? 8.711 0.846 9.891 1 95.94 101 LEU B N 1
ATOM 1640 C CA . LEU B 1 101 ? 7.383 0.869 9.281 1 95.94 101 LEU B CA 1
ATOM 1641 C C . LEU B 1 101 ? 6.305 0.621 10.328 1 95.94 101 LEU B C 1
ATOM 1643 O O . LEU B 1 101 ? 5.297 1.332 10.375 1 95.94 101 LEU B O 1
ATOM 1647 N N . GLY B 1 102 ? 6.559 -0.429 11.141 1 95.31 102 GLY B N 1
ATOM 1648 C CA . GLY B 1 102 ? 5.602 -0.73 12.195 1 95.31 102 GLY B CA 1
ATOM 1649 C C . GLY B 1 102 ? 5.32 0.454 13.102 1 95.31 102 GLY B C 1
ATOM 1650 O O . GLY B 1 102 ? 4.176 0.673 13.508 1 95.31 102 GLY B O 1
ATOM 1651 N N . ARG B 1 103 ? 6.301 1.238 13.406 1 95.56 103 ARG B N 1
ATOM 1652 C CA . ARG B 1 103 ? 6.133 2.42 14.25 1 95.56 103 ARG B CA 1
ATOM 1653 C C . ARG B 1 103 ? 5.312 3.488 13.531 1 95.56 103 ARG B C 1
ATOM 1655 O O . ARG B 1 103 ? 4.434 4.109 14.133 1 95.56 103 ARG B O 1
ATOM 1662 N N . ILE B 1 104 ? 5.625 3.752 12.258 1 96.38 104 ILE B N 1
ATOM 1663 C CA . ILE B 1 104 ? 4.898 4.75 11.484 1 96.38 104 ILE B CA 1
ATOM 1664 C C . ILE B 1 104 ? 3.426 4.359 11.383 1 96.38 104 ILE B C 1
ATOM 1666 O O . ILE B 1 104 ? 2.539 5.195 11.578 1 96.38 104 ILE B O 1
ATOM 1670 N N . ARG B 1 105 ? 3.211 3.105 11.125 1 96.44 105 ARG B N 1
ATOM 1671 C CA . ARG B 1 105 ? 1.844 2.602 11.039 1 96.44 105 ARG B CA 1
ATOM 1672 C C . ARG B 1 105 ? 1.111 2.789 12.367 1 96.44 105 ARG B C 1
ATOM 1674 O O . ARG B 1 105 ? -0.034 3.244 12.391 1 96.44 105 ARG B O 1
ATOM 1681 N N . TYR B 1 106 ? 1.814 2.406 13.398 1 95.88 106 TYR B N 1
ATOM 1682 C CA . TYR B 1 106 ? 1.233 2.543 14.734 1 95.88 106 TYR B CA 1
ATOM 1683 C C . TYR B 1 106 ? 0.857 3.99 15.016 1 95.88 106 TYR B C 1
ATOM 1685 O O . TYR B 1 106 ? -0.263 4.273 15.445 1 95.88 106 TYR B O 1
ATOM 1693 N N . GLU B 1 107 ? 1.763 4.902 14.766 1 95.19 107 GLU B N 1
ATOM 1694 C CA . GLU B 1 107 ? 1.551 6.32 15.039 1 95.19 107 GLU B CA 1
ATOM 1695 C C . GLU B 1 107 ? 0.434 6.887 14.172 1 95.19 107 GLU B C 1
ATOM 1697 O O . GLU B 1 107 ? -0.341 7.734 14.617 1 95.19 107 GLU B O 1
ATOM 1702 N N . LEU B 1 108 ? 0.427 6.477 12.961 1 96.25 108 LEU B N 1
ATOM 1703 C CA . LEU B 1 108 ? -0.616 6.934 12.047 1 96.25 108 LEU B CA 1
ATOM 1704 C C . LEU B 1 108 ? -1.996 6.531 12.555 1 96.25 108 LEU B C 1
ATOM 1706 O O . LEU B 1 108 ? -2.912 7.355 12.594 1 96.25 108 LEU B O 1
ATOM 1710 N N . LYS B 1 109 ? -2.115 5.297 12.977 1 94.88 109 LYS B N 1
ATOM 1711 C CA . LYS B 1 109 ? -3.391 4.812 13.492 1 94.88 109 LYS B CA 1
ATOM 1712 C C . LYS B 1 109 ? -3.758 5.52 14.797 1 94.88 109 LYS B C 1
ATOM 1714 O O . LYS B 1 109 ? -4.93 5.797 15.047 1 94.88 109 LYS B O 1
ATOM 1719 N N . ARG B 1 110 ? -2.756 5.73 15.539 1 94.44 110 ARG B N 1
ATOM 1720 C CA . ARG B 1 110 ? -2.959 6.391 16.828 1 94.44 110 ARG B CA 1
ATOM 1721 C C . ARG B 1 110 ? -3.387 7.84 16.641 1 94.44 110 ARG B C 1
ATOM 1723 O O . ARG B 1 110 ? -4.254 8.336 17.359 1 94.44 110 ARG B O 1
ATOM 1730 N N . GLN B 1 111 ? -2.824 8.555 15.656 1 95.38 111 GLN B N 1
ATOM 1731 C CA . GLN B 1 111 ? -3.037 9.992 15.492 1 95.38 111 GLN B CA 1
ATOM 1732 C C . GLN B 1 111 ? -4.219 10.266 14.562 1 95.38 111 GLN B C 1
ATOM 1734 O O . GLN B 1 111 ? -4.727 11.391 14.516 1 95.38 111 GLN B O 1
ATOM 1739 N N . ALA B 1 112 ? -4.609 9.289 13.844 1 95.75 112 ALA B N 1
ATOM 1740 C CA . ALA B 1 112 ? -5.648 9.453 12.828 1 95.75 112 ALA B CA 1
ATOM 1741 C C . ALA B 1 112 ? -6.914 10.055 13.438 1 95.75 112 ALA B C 1
ATOM 1743 O O . ALA B 1 112 ? -7.461 11.023 12.914 1 95.75 112 ALA B O 1
ATOM 1744 N N . PRO B 1 113 ? -7.34 9.547 14.641 1 94.88 113 PRO B N 1
ATOM 1745 C CA . PRO B 1 113 ? -8.539 10.148 15.227 1 94.88 113 PRO B CA 1
ATOM 1746 C C . PRO B 1 113 ? -8.328 11.602 15.633 1 94.88 113 PRO B C 1
ATOM 1748 O O . PRO B 1 113 ? -9.25 12.414 15.547 1 94.88 113 PRO B O 1
ATOM 1751 N N . ARG B 1 114 ? -7.133 11.898 16.078 1 95.44 114 ARG B N 1
ATOM 1752 C CA . ARG B 1 114 ? -6.824 13.273 16.453 1 95.44 114 ARG B CA 1
ATOM 1753 C C . ARG B 1 114 ? -6.816 14.188 15.234 1 95.44 114 ARG B C 1
ATOM 1755 O O . ARG B 1 114 ? -7.297 15.32 15.305 1 95.44 114 ARG B O 1
ATOM 1762 N N . ILE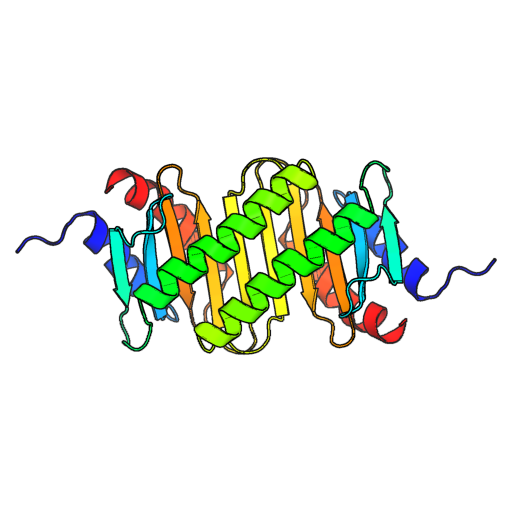 B 1 115 ? -6.277 13.688 14.18 1 96.25 115 ILE B N 1
ATOM 1763 C CA . ILE B 1 115 ? -6.23 14.461 12.945 1 96.25 115 ILE B CA 1
ATOM 1764 C C . ILE B 1 115 ? -7.648 14.703 12.438 1 96.25 115 ILE B C 1
ATOM 1766 O O . ILE B 1 115 ? -8 15.828 12.078 1 96.25 115 ILE B O 1
ATOM 1770 N N . LYS B 1 116 ? -8.391 13.641 12.453 1 95.75 116 LYS B N 1
ATOM 1771 C CA . LYS B 1 116 ? -9.773 13.75 12.008 1 95.75 116 LYS B CA 1
ATOM 1772 C C . LYS B 1 116 ? -10.539 14.781 12.828 1 95.75 116 LYS B C 1
ATOM 1774 O O . LYS B 1 116 ? -11.281 15.602 12.273 1 95.75 116 LYS B O 1
ATOM 1779 N N . ALA B 1 117 ? -10.273 14.828 14.164 1 94.25 117 ALA B N 1
ATOM 1780 C CA . ALA B 1 117 ? -10.977 15.727 15.07 1 94.25 117 ALA B CA 1
ATOM 1781 C C . ALA B 1 117 ? -10.547 17.172 14.852 1 94.25 117 ALA B C 1
ATOM 1783 O O . ALA B 1 117 ? -11.297 18.109 15.172 1 94.25 117 ALA B O 1
ATOM 1784 N N . ALA B 1 118 ? -9.312 17.297 14.352 1 93.25 118 ALA B N 1
ATOM 1785 C CA . ALA B 1 118 ? -8.75 18.641 14.203 1 93.25 118 ALA B CA 1
ATOM 1786 C C . ALA B 1 118 ? -9.141 19.25 12.859 1 93.25 118 ALA B C 1
ATOM 1788 O O . ALA B 1 118 ? -8.797 20.406 12.57 1 93.25 118 ALA B O 1
ATOM 1789 N N . LEU B 1 119 ? -9.805 18.469 12.008 1 89.81 119 LEU B N 1
ATOM 1790 C CA . LEU B 1 119 ? -10.25 19 10.727 1 89.81 119 LEU B CA 1
ATOM 1791 C C . LEU B 1 119 ? -11.477 19.891 10.898 1 89.81 119 LEU B C 1
ATOM 1793 O O . LEU B 1 119 ? -11.594 20.922 10.234 1 89.81 119 LEU B O 1
#

Foldseek 3Di:
DDPQLLNVLQVVLCPAPFWQKKFKAFLVQHTPDMDGPPDDDDPSVVSVVLNVVLVVVQVVCVVVVVDHDAKDWDQDPFWIWMWGDLDRIIMIIIGGNPHDPVVSVVSCVVCSVSNVVSD/DDDQLLNVLQVVLCPAPFWQKKFKAFLVQHTPDMDGPPDDDDPSVVSVVLNVVLVVVQVVCVVVVVDHDAKDWDQDPFWIWMWGDLDRIIMIIIGGNPHDPVVSVVSCVVCSVSNVVSD

Secondary structure (DSSP, 8-state):
-PPPHHHHHHHHHHTSTTEEEEEEEETTS-EEEEE-SSS---HHHHHHHHHHHHHHHHHHHHHTT--SEEEEEEEETTEEEEEEE-SSEEEEEEE-TTS-HHHHHHHHHHHHHHHHHH-/-PPPHHHHHHHHHHTSTTEEEEEEEETTS-EEEEE-SSS---HHHHHHHHHHHHHHHHHHHHHTT--SEEEEEEEETTEEEEEEE-SSEEEEEEE-TTS-HHHHHHHHHHHHHHHHHH-

Sequence (238 aa):
MAESPLRRVLSDFARIEGVRGIAVVSKDGFVIDAVVPVGGLDLEALAAMVMTVYGASERLGEELRLGKNELITGEYENGIMLVYDIGDAVVAVVAEKSAILGRIRYELKRQAPRIKAALMAESPLRRVLSDFARIEGVRGIAVVSKDGFVIDAVVPVGGLDLEALAAMVMTVYGASERLGEELRLGKNELITGEYENGIMLVYDIGDAVVAVVAEKSAILGRIRYELKRQAPRIKAAL

Solvent-accessible surface area (backbone atoms only — not comparable to full-atom values): 12376 Å² total; per-residue (Å²): 129,83,71,48,68,39,54,50,54,44,48,59,54,41,64,39,76,45,41,46,26,37,34,35,26,35,80,89,45,46,69,76,49,71,34,57,79,80,56,88,72,54,63,70,61,46,28,55,41,51,46,49,45,48,52,42,46,41,52,42,18,60,76,69,66,18,46,56,61,40,37,36,39,38,35,31,72,51,12,33,38,37,42,35,54,61,81,74,29,32,40,36,38,35,28,37,55,86,32,58,61,72,55,53,54,49,50,47,64,65,42,41,63,56,46,54,72,44,106,131,82,71,49,68,37,54,49,54,44,48,60,54,41,65,40,77,44,41,47,25,37,34,35,26,35,81,89,45,46,70,75,48,70,35,55,81,82,55,90,70,54,64,70,61,45,28,56,40,52,45,50,44,48,49,42,46,42,52,42,17,58,76,68,67,18,47,56,62,40,38,37,38,38,37,30,72,52,11,34,37,38,42,35,53,62,81,75,29,33,40,38,38,35,28,36,55,85,33,56,61,70,55,54,52,50,49,46,64,66,43,42,63,56,47,55,72,44,105

Organism: Pyrolobus fumarii (strain DSM 11204 / 1A) (NCBI:txid694429)